Protein AF-A0A8T3M5A4-F1 (afdb_monomer)

Solvent-accessible surface area (backbone atoms only — not comparable to full-atom values): 19310 Å² total; per-residue (Å²): 135,83,80,77,75,75,72,77,78,81,52,61,60,75,52,57,68,68,65,56,70,72,50,69,75,68,41,86,91,54,57,63,66,62,50,28,51,26,41,49,54,36,56,63,27,49,57,34,35,63,54,71,52,61,31,62,42,65,65,52,40,81,36,91,85,73,56,74,36,36,20,54,33,37,55,55,33,50,54,24,50,50,27,45,51,43,45,56,48,47,54,49,19,73,76,69,74,53,65,89,54,51,66,81,38,69,68,51,38,52,64,63,45,50,60,75,64,39,68,67,29,75,77,50,52,61,70,58,41,52,50,49,31,64,60,21,47,62,47,28,52,61,49,56,66,74,50,52,76,70,54,41,58,33,74,79,41,23,64,64,52,41,30,63,53,38,50,48,53,56,64,44,44,73,42,47,44,66,42,35,52,55,48,29,54,40,31,50,75,61,55,68,78,56,97,71,84,70,52,92,41,70,68,48,43,51,51,56,34,52,55,44,50,51,50,46,52,66,32,58,72,67,44,57,74,78,58,33,76,71,49,66,70,47,98,92,30,26,56,40,42,52,44,36,46,50,18,51,39,10,44,49,22,33,52,29,55,54,42,22,75,75,68,77,44,74,64,74,78,59,92,79,36,68,68,58,50,51,53,52,53,39,65,73,50,70,82,56,51,61,70,54,27,50,52,46,24,55,52,18,48,54,48,27,54,57,50,54,73,72,50,52,69,66,49,44,64,32,77,65,38,30,43,43,49,36,53,26,37,43,55,36,50,43,21,51,28,27,68,40,17,39,57,37,58,50,66,81,56,78,86,131

Sequence (352 aa):
MTVSTTASTVDLRRAPLADVRDLDLRAPARDFWLDEAAAWDRLIASWAGLDDAAWHLPGAAPSDAGGPDWSLAEHIGHVADWQELAADYIPVALQTGRWPSDDDYDGGDFDRYNERRRAPWTTMSPAAIVARLTAARPRVLTAARQLSAEAIRGDKVWGWVYFVLHGHYLDHLVVVEPWTETLRARQVDGDPFVADPRAADHAGFRAQDAAIQSQFDALVRTVPPARWTLEELTPGWTLRDHVGHLADWATEGVRAIGIFHATGTWLSDPDEGIDAWNERHVVATRGETPAAALARYDEAHAALLAAVDTLTIEDLRSPEGWSWACDCLHGHVRKHLAMFGRWCAVADWPES

Structure (mmCIF, N/CA/C/O backbone):
data_AF-A0A8T3M5A4-F1
#
_entry.id   AF-A0A8T3M5A4-F1
#
loop_
_atom_site.group_PDB
_atom_site.id
_atom_site.type_symbol
_atom_site.label_atom_id
_atom_site.label_alt_id
_atom_site.label_comp_id
_atom_site.label_asym_id
_atom_site.label_entity_id
_atom_site.label_seq_id
_atom_site.pdbx_PDB_ins_code
_atom_site.Cartn_x
_atom_site.Cartn_y
_atom_site.Cartn_z
_atom_site.occupancy
_atom_site.B_iso_or_equiv
_atom_site.auth_seq_id
_atom_site.auth_comp_id
_atom_site.auth_asym_id
_atom_site.auth_atom_id
_atom_site.pdbx_PDB_model_num
ATOM 1 N N . MET A 1 1 ? -28.837 -30.852 30.474 1.00 42.97 1 MET A N 1
ATOM 2 C CA . MET A 1 1 ? -27.814 -30.774 29.413 1.00 42.97 1 MET A CA 1
ATOM 3 C C . MET A 1 1 ? -27.896 -29.389 28.803 1.00 42.97 1 MET A C 1
ATOM 5 O O . MET A 1 1 ? -28.754 -29.142 27.970 1.00 42.97 1 MET A O 1
ATOM 9 N N . THR A 1 2 ? -27.093 -28.457 29.307 1.00 40.16 2 THR A N 1
ATOM 10 C CA . THR A 1 2 ? -26.911 -27.130 28.716 1.00 40.16 2 THR A CA 1
ATOM 11 C C . THR A 1 2 ? -26.012 -27.301 27.502 1.00 40.16 2 THR A C 1
ATOM 13 O O . THR A 1 2 ? -24.832 -27.616 27.639 1.00 40.16 2 THR A O 1
ATOM 16 N N . VAL A 1 3 ? -26.589 -27.170 26.310 1.00 35.31 3 VAL A N 1
ATOM 17 C CA . VAL A 1 3 ? -25.819 -27.090 25.070 1.00 35.31 3 VAL A CA 1
ATOM 18 C C . VAL A 1 3 ? -25.073 -25.762 25.130 1.00 35.31 3 VAL A C 1
ATOM 20 O O . VAL A 1 3 ? -25.666 -24.703 24.958 1.00 35.31 3 VAL A O 1
ATOM 23 N N . SER A 1 4 ? -23.787 -25.817 25.471 1.00 38.91 4 SER A N 1
ATOM 24 C CA . SER A 1 4 ? -22.874 -24.705 25.250 1.00 38.91 4 SER A CA 1
ATOM 25 C C . SER A 1 4 ? -22.702 -24.606 23.739 1.00 38.91 4 SER A C 1
ATOM 27 O O . SER A 1 4 ? -21.898 -25.315 23.142 1.00 38.91 4 SER A O 1
ATOM 29 N N . THR A 1 5 ? -23.550 -23.805 23.097 1.00 42.59 5 THR A N 1
ATOM 30 C CA . THR A 1 5 ? -23.275 -23.301 21.757 1.00 42.59 5 THR A CA 1
ATOM 31 C C . THR A 1 5 ? -22.020 -22.457 21.883 1.00 42.59 5 THR A C 1
ATOM 33 O O . THR A 1 5 ? -22.075 -21.324 22.359 1.00 42.59 5 THR A O 1
ATOM 36 N N . THR A 1 6 ? -20.880 -23.035 21.517 1.00 48.84 6 THR A N 1
ATOM 37 C CA . THR A 1 6 ? -19.684 -22.285 21.150 1.00 48.84 6 THR A CA 1
ATOM 38 C C . THR A 1 6 ? -20.101 -21.379 20.002 1.00 48.84 6 THR A C 1
ATOM 40 O O . THR A 1 6 ? -20.155 -21.820 18.855 1.00 48.84 6 THR A O 1
ATOM 43 N N . ALA A 1 7 ? -20.522 -20.153 20.321 1.00 56.34 7 ALA A N 1
ATOM 44 C CA . ALA A 1 7 ? -20.723 -19.127 19.316 1.00 56.34 7 ALA A CA 1
ATOM 45 C C . ALA A 1 7 ? -19.403 -19.048 18.553 1.00 56.34 7 ALA A C 1
ATOM 47 O O . ALA A 1 7 ? -18.368 -18.775 19.163 1.00 56.34 7 ALA A O 1
ATOM 48 N N . SER A 1 8 ? -19.423 -19.404 17.269 1.00 60.91 8 SER A N 1
ATOM 49 C CA . SER A 1 8 ? -18.246 -19.295 16.421 1.00 60.91 8 SER A CA 1
ATOM 50 C C . SER A 1 8 ? -17.774 -17.853 16.512 1.00 60.91 8 SER A C 1
ATOM 52 O O . SER A 1 8 ? -18.504 -16.932 16.141 1.00 60.91 8 SER A O 1
ATOM 54 N N . THR A 1 9 ? -16.596 -17.646 17.087 1.00 85.69 9 THR A N 1
ATOM 55 C CA . THR A 1 9 ? -15.981 -16.330 17.178 1.00 85.69 9 THR A CA 1
ATOM 56 C C . THR A 1 9 ? -15.699 -15.861 15.762 1.00 85.69 9 THR A C 1
ATOM 58 O O . THR A 1 9 ? -14.824 -16.402 15.097 1.00 85.69 9 THR A O 1
ATOM 61 N N . VAL A 1 10 ? -16.479 -14.890 15.287 1.00 92.12 10 VAL A N 1
ATOM 62 C CA . VAL A 1 10 ? -16.261 -14.263 13.983 1.00 92.12 10 VAL A CA 1
ATOM 63 C C . VAL A 1 10 ? -14.891 -13.583 14.003 1.00 92.12 10 VAL A C 1
ATOM 65 O O . VAL A 1 10 ? -14.636 -12.733 14.865 1.00 92.12 10 VAL A O 1
ATOM 68 N N . ASP A 1 11 ? -14.013 -13.992 13.085 1.00 94.25 11 ASP A N 1
ATOM 69 C CA . ASP A 1 11 ? -12.705 -13.377 12.859 1.00 94.25 11 ASP A CA 1
ATOM 70 C C . ASP A 1 11 ? -12.872 -12.129 11.988 1.00 94.25 11 ASP A C 1
ATOM 72 O O . ASP A 1 11 ? -13.109 -12.213 10.780 1.00 94.25 11 ASP A O 1
ATOM 76 N N . LEU A 1 12 ? -12.728 -10.958 12.610 1.00 96.06 12 LEU A N 1
ATOM 77 C CA . LEU A 1 12 ? -12.894 -9.651 11.965 1.00 96.06 12 LEU A CA 1
ATOM 78 C C . LEU A 1 12 ? -11.937 -9.441 10.792 1.00 96.06 12 LEU A C 1
ATOM 80 O O . LEU A 1 12 ? -12.263 -8.677 9.883 1.00 96.06 12 LEU A O 1
ATOM 84 N N . ARG A 1 13 ? -10.797 -10.142 10.779 1.00 96.31 13 ARG A N 1
ATOM 85 C CA . ARG A 1 13 ? -9.814 -10.064 9.695 1.00 96.31 13 ARG A CA 1
ATOM 86 C C . ARG A 1 13 ? -10.358 -10.594 8.371 1.00 96.31 13 ARG A C 1
ATOM 88 O O . ARG A 1 13 ? -9.995 -10.087 7.314 1.00 96.31 13 ARG A O 1
ATOM 95 N N . ARG A 1 14 ? -11.208 -11.624 8.427 1.00 95.19 14 ARG A N 1
ATOM 96 C CA . ARG A 1 14 ? -11.565 -12.455 7.264 1.00 95.19 14 ARG A CA 1
ATOM 97 C C . ARG A 1 14 ? -13.056 -12.522 6.975 1.00 95.19 14 ARG A C 1
ATOM 99 O O . ARG A 1 14 ? -13.433 -12.766 5.832 1.00 95.19 14 ARG A O 1
ATOM 106 N N . ALA A 1 15 ? -13.903 -12.326 7.982 1.00 96.12 15 ALA A N 1
ATOM 107 C CA . ALA A 1 15 ? -15.346 -12.396 7.801 1.00 96.12 15 ALA A CA 1
ATOM 108 C C . ALA A 1 15 ? -15.852 -11.313 6.824 1.00 96.12 15 ALA A C 1
ATOM 110 O O . ALA A 1 15 ? -15.259 -10.233 6.744 1.00 96.12 15 ALA A O 1
ATOM 111 N N . PRO A 1 16 ? -16.948 -11.550 6.084 1.00 96.00 16 PRO A N 1
ATOM 112 C CA . PRO A 1 16 ? -17.589 -10.512 5.278 1.00 96.00 16 PRO A CA 1
ATOM 113 C C . PRO A 1 16 ? -17.870 -9.242 6.099 1.00 96.00 16 PRO A C 1
ATOM 115 O O . PRO A 1 16 ? -18.294 -9.336 7.248 1.00 96.00 16 PRO A O 1
ATOM 118 N N . LEU A 1 17 ? -17.665 -8.043 5.528 1.00 94.88 17 LEU A N 1
ATOM 119 C CA . LEU A 1 17 ? -17.903 -6.789 6.270 1.00 94.88 17 LEU A CA 1
ATOM 120 C C . LEU A 1 17 ? -19.349 -6.658 6.758 1.00 94.88 17 LEU A C 1
ATOM 122 O O . LEU A 1 17 ? -19.565 -6.095 7.825 1.00 94.88 17 LEU A O 1
ATOM 126 N N . ALA A 1 18 ? -20.322 -7.179 6.006 1.00 94.25 18 ALA A N 1
ATOM 127 C CA . ALA A 1 18 ? -21.721 -7.193 6.430 1.00 94.25 18 ALA A CA 1
ATOM 128 C C . ALA A 1 18 ? -21.889 -7.960 7.752 1.00 94.25 18 ALA A C 1
ATOM 130 O O . ALA A 1 18 ? -22.388 -7.398 8.722 1.00 94.25 18 ALA A O 1
ATOM 131 N N . ASP A 1 19 ? -21.345 -9.178 7.824 1.00 95.00 19 ASP A N 1
ATOM 132 C CA . ASP A 1 19 ? -21.383 -10.005 9.033 1.00 95.00 19 ASP A CA 1
ATOM 133 C C . ASP A 1 19 ? -20.664 -9.326 10.204 1.00 95.00 19 ASP A C 1
ATOM 135 O O . ASP A 1 19 ? -21.144 -9.374 11.332 1.00 95.00 19 ASP A O 1
ATOM 139 N N . VAL A 1 20 ? -19.523 -8.672 9.945 1.00 95.25 20 VAL A N 1
ATOM 140 C CA . VAL A 1 20 ? -18.769 -7.933 10.970 1.00 95.25 20 VAL A CA 1
ATOM 141 C C . VAL A 1 20 ? -19.567 -6.743 11.510 1.00 95.25 20 VAL A C 1
ATOM 143 O O . VAL A 1 20 ? -19.547 -6.501 12.715 1.00 95.25 20 VAL A O 1
ATOM 146 N N . ARG A 1 21 ? -20.275 -6.005 10.646 1.00 92.44 21 ARG A N 1
ATOM 147 C CA . ARG A 1 21 ? -21.098 -4.848 11.042 1.00 92.44 21 ARG A CA 1
ATOM 148 C C . ARG A 1 21 ? -22.340 -5.243 11.837 1.00 92.44 21 ARG A C 1
ATOM 150 O O . ARG A 1 21 ? -22.810 -4.439 12.636 1.00 92.44 21 ARG A O 1
ATOM 157 N N . ASP A 1 22 ? -22.827 -6.465 11.651 1.00 92.81 22 ASP A N 1
ATOM 158 C CA . ASP A 1 22 ? -23.963 -7.012 12.395 1.00 92.81 22 ASP A CA 1
ATOM 159 C C . ASP A 1 22 ? -23.566 -7.554 13.785 1.00 92.81 22 ASP A C 1
ATOM 161 O O . ASP A 1 22 ? -24.431 -7.946 14.576 1.00 92.81 22 ASP A O 1
ATOM 165 N N . LEU A 1 23 ? -22.269 -7.571 14.123 1.00 93.62 23 LEU A N 1
ATOM 166 C CA . LEU A 1 23 ? -21.798 -8.007 15.436 1.00 93.62 23 LEU A CA 1
ATOM 167 C C . LEU A 1 23 ? -22.106 -6.983 16.529 1.00 93.62 23 LEU A C 1
ATOM 169 O O . LEU A 1 23 ? -21.746 -5.810 16.447 1.00 93.62 23 LEU A O 1
ATOM 173 N N . ASP A 1 24 ? -22.631 -7.476 17.653 1.00 92.69 24 ASP A N 1
ATOM 174 C CA . ASP A 1 24 ? -22.600 -6.726 18.905 1.00 92.69 24 ASP A CA 1
ATOM 175 C C . ASP A 1 24 ? -21.188 -6.773 19.513 1.00 92.69 24 ASP A C 1
ATOM 177 O O . ASP A 1 24 ? -20.850 -7.648 20.315 1.00 92.69 24 ASP A O 1
ATOM 181 N N . LEU A 1 25 ? -20.350 -5.803 19.143 1.00 91.44 25 LEU A N 1
ATOM 182 C CA . LEU A 1 25 ? -18.996 -5.660 19.688 1.00 91.44 25 LEU A CA 1
ATOM 183 C C . LEU A 1 25 ? -18.987 -5.230 21.170 1.00 91.44 25 LEU A C 1
ATOM 185 O O . LEU A 1 25 ? -17.936 -5.280 21.815 1.00 91.44 25 LEU A O 1
ATOM 189 N N . ARG A 1 26 ? -20.142 -4.871 21.757 1.00 91.00 26 ARG A N 1
ATOM 190 C CA . ARG A 1 26 ? -20.274 -4.655 23.209 1.00 91.00 26 ARG A CA 1
ATOM 191 C C . ARG A 1 26 ? -20.485 -5.954 23.974 1.00 91.00 26 ARG A C 1
ATOM 193 O O . ARG A 1 26 ? -20.332 -5.947 25.200 1.00 91.00 26 ARG A O 1
ATOM 200 N N . ALA A 1 27 ? -20.831 -7.050 23.295 1.00 92.31 27 ALA A N 1
ATOM 201 C CA . ALA A 1 27 ? -21.200 -8.296 23.947 1.00 92.31 27 ALA A CA 1
ATOM 202 C C . ALA A 1 27 ? -20.111 -8.740 24.950 1.00 92.31 27 ALA A C 1
ATOM 204 O O . ALA A 1 27 ? -18.927 -8.785 24.604 1.00 92.31 27 ALA A O 1
ATOM 205 N N . PRO A 1 28 ? -20.468 -9.118 26.196 1.00 91.06 28 PRO A N 1
ATOM 206 C CA . PRO A 1 28 ? -19.486 -9.489 27.219 1.00 91.06 28 PRO A CA 1
ATOM 207 C C . PRO A 1 28 ? -18.560 -10.646 26.827 1.00 91.06 28 PRO A C 1
ATOM 209 O O . PRO A 1 28 ? -17.452 -10.739 27.348 1.00 91.06 28 PRO A O 1
ATOM 212 N N . ALA A 1 29 ? -19.021 -11.510 25.919 1.00 92.12 29 ALA A N 1
ATOM 213 C CA . ALA A 1 29 ? -18.275 -12.650 25.399 1.00 92.12 29 ALA A CA 1
ATOM 214 C C . ALA A 1 29 ? -17.200 -12.273 24.360 1.00 92.12 29 ALA A C 1
ATOM 216 O O . ALA A 1 29 ? -16.381 -13.121 24.014 1.00 92.12 29 ALA A O 1
ATOM 217 N N . ARG A 1 30 ? -17.202 -11.035 23.849 1.00 92.69 30 ARG A N 1
ATOM 218 C CA . ARG A 1 30 ? -16.204 -10.533 22.898 1.00 92.69 30 ARG A CA 1
ATOM 219 C C . ARG A 1 30 ? -14.993 -9.967 23.627 1.00 92.69 30 ARG A C 1
ATOM 221 O O . ARG A 1 30 ? -15.129 -9.273 24.642 1.00 92.69 30 ARG A O 1
ATOM 228 N N . ASP A 1 31 ? -13.816 -10.236 23.075 1.00 94.19 31 ASP A N 1
ATOM 229 C CA . ASP A 1 31 ? -12.572 -9.613 23.507 1.00 94.19 31 ASP A CA 1
ATOM 230 C C . ASP A 1 31 ? -12.358 -8.322 22.710 1.00 94.19 31 ASP A C 1
ATOM 232 O O . ASP A 1 31 ? -11.934 -8.339 21.558 1.00 94.19 31 ASP A O 1
ATOM 236 N N . PHE A 1 32 ? -12.651 -7.192 23.354 1.00 93.94 32 PHE A N 1
ATOM 237 C CA . PHE A 1 32 ? -12.536 -5.859 22.763 1.00 93.94 32 PHE A CA 1
ATOM 238 C C . PHE A 1 32 ? -11.147 -5.588 22.162 1.00 93.94 32 PHE A C 1
ATOM 240 O O . PHE A 1 32 ? -11.041 -4.954 21.114 1.00 93.94 32 PHE A O 1
ATOM 247 N N . TRP A 1 33 ? -10.078 -6.068 22.803 1.00 96.31 33 TRP A N 1
ATOM 248 C CA . TRP A 1 33 ? -8.709 -5.788 22.368 1.00 96.31 33 TRP A CA 1
ATOM 249 C C . TRP A 1 33 ? -8.276 -6.696 21.223 1.00 96.31 33 TRP A C 1
ATOM 251 O O . TRP A 1 33 ? -7.571 -6.244 20.323 1.00 96.31 33 TRP A O 1
ATOM 261 N N . LEU A 1 34 ? -8.703 -7.959 21.241 1.00 95.75 34 LEU A N 1
ATOM 262 C CA . LEU A 1 34 ? -8.467 -8.866 20.120 1.00 95.75 34 LEU A CA 1
ATOM 263 C C . LEU A 1 34 ? -9.211 -8.391 18.865 1.00 95.75 34 LEU A C 1
ATOM 265 O O . LEU A 1 34 ? -8.658 -8.438 17.768 1.00 95.75 34 LEU A O 1
ATOM 269 N N . ASP A 1 35 ? -10.430 -7.887 19.047 1.00 96.12 35 ASP A N 1
ATOM 270 C CA . ASP A 1 35 ? -11.257 -7.336 17.977 1.00 96.12 35 ASP A CA 1
ATOM 271 C C . ASP A 1 35 ? -10.663 -6.060 17.384 1.00 96.12 35 ASP A C 1
ATOM 273 O O . ASP A 1 35 ? -10.681 -5.886 16.168 1.00 96.12 35 ASP A O 1
ATOM 277 N N . GLU A 1 36 ? -10.098 -5.193 18.233 1.00 96.81 36 GLU A N 1
ATOM 278 C CA . GLU A 1 36 ? -9.397 -3.977 17.796 1.00 96.81 36 GLU A CA 1
ATOM 279 C C . GLU A 1 36 ? -8.206 -4.355 16.924 1.00 96.81 36 GLU A C 1
ATOM 281 O O . GLU A 1 36 ? -8.059 -3.846 15.815 1.00 96.81 36 GLU A O 1
ATOM 286 N N . ALA A 1 37 ? -7.386 -5.296 17.400 1.00 97.62 37 ALA A N 1
ATOM 287 C CA . ALA A 1 37 ? -6.224 -5.759 16.661 1.00 97.62 37 ALA A CA 1
ATOM 288 C C . ALA A 1 37 ? -6.631 -6.386 15.321 1.00 97.62 37 ALA A C 1
ATOM 290 O O . ALA A 1 37 ? -6.004 -6.110 14.307 1.00 97.62 37 ALA A O 1
ATOM 291 N N . ALA A 1 38 ? -7.708 -7.173 15.293 1.00 97.31 38 ALA A N 1
ATOM 292 C CA . ALA A 1 38 ? -8.223 -7.783 14.072 1.00 97.31 38 ALA A CA 1
ATOM 293 C C . ALA A 1 38 ? -8.751 -6.753 13.056 1.00 97.31 38 ALA A C 1
ATOM 295 O O . ALA A 1 38 ? -8.454 -6.860 11.866 1.00 97.31 38 ALA A O 1
ATOM 296 N N . ALA A 1 39 ? -9.507 -5.748 13.509 1.00 97.19 39 ALA A N 1
ATOM 297 C CA . ALA A 1 39 ? -9.994 -4.670 12.648 1.00 97.19 39 ALA A CA 1
ATOM 298 C C . ALA A 1 39 ? -8.843 -3.796 12.124 1.00 97.19 39 ALA A C 1
ATOM 300 O O . ALA A 1 39 ? -8.829 -3.434 10.948 1.00 97.19 39 ALA A O 1
ATOM 301 N N . TRP A 1 40 ? -7.851 -3.511 12.973 1.00 97.69 40 TRP A N 1
ATOM 302 C CA . TRP A 1 40 ? -6.630 -2.813 12.585 1.00 97.69 40 TRP A CA 1
ATOM 303 C C . TRP A 1 40 ? -5.835 -3.584 11.526 1.00 97.69 40 TRP A C 1
ATOM 305 O O . TRP A 1 40 ? -5.488 -3.012 10.495 1.00 97.69 40 TRP A O 1
ATOM 315 N N . ASP A 1 41 ? -5.580 -4.877 11.747 1.00 97.69 41 ASP A N 1
ATOM 316 C CA . ASP A 1 41 ? -4.838 -5.725 10.806 1.00 97.69 41 ASP A CA 1
ATOM 317 C C . ASP A 1 41 ? -5.499 -5.707 9.419 1.00 97.69 41 ASP A C 1
ATOM 319 O O . ASP A 1 41 ? -4.829 -5.547 8.396 1.00 97.69 41 ASP A O 1
ATOM 323 N N . ARG A 1 42 ? -6.834 -5.804 9.388 1.00 97.81 42 ARG A N 1
ATOM 324 C CA . ARG A 1 42 ? -7.633 -5.724 8.163 1.00 97.81 42 ARG A CA 1
ATOM 325 C C . ARG A 1 42 ? -7.538 -4.366 7.477 1.00 97.81 42 ARG A C 1
ATOM 327 O O . ARG A 1 42 ? -7.359 -4.321 6.260 1.00 97.81 42 ARG A O 1
ATOM 334 N N . LEU A 1 43 ? -7.635 -3.280 8.247 1.00 97.69 43 LEU A N 1
ATOM 335 C CA . LEU A 1 43 ? -7.474 -1.921 7.740 1.00 97.69 43 LEU A CA 1
ATOM 336 C C . LEU A 1 43 ? -6.119 -1.776 7.042 1.00 97.69 43 LEU A C 1
ATOM 338 O O . LEU A 1 43 ? -6.099 -1.449 5.860 1.00 97.69 43 LEU A O 1
ATOM 342 N N . ILE A 1 44 ? -5.016 -2.129 7.710 1.00 96.81 44 ILE A N 1
ATOM 343 C CA . ILE A 1 44 ? -3.663 -2.051 7.133 1.00 96.81 44 ILE A CA 1
ATOM 344 C C . ILE A 1 44 ? -3.530 -2.880 5.847 1.00 96.81 44 ILE A C 1
ATOM 346 O O . ILE A 1 44 ? -2.937 -2.423 4.869 1.00 96.81 44 ILE A O 1
ATOM 350 N N . ALA A 1 45 ? -4.098 -4.088 5.816 1.00 97.69 45 ALA A N 1
ATOM 351 C CA . ALA A 1 45 ? -4.013 -4.958 4.645 1.00 97.69 45 ALA A CA 1
ATOM 352 C C . ALA A 1 45 ? -4.750 -4.402 3.409 1.00 97.69 45 ALA A C 1
ATOM 354 O O . ALA A 1 45 ? -4.413 -4.772 2.282 1.00 97.69 45 ALA A O 1
ATOM 355 N N . SER A 1 46 ? -5.735 -3.513 3.586 1.00 97.44 46 SER A N 1
ATOM 356 C CA . SER A 1 46 ? -6.598 -3.043 2.491 1.00 97.44 46 SER A CA 1
ATOM 357 C C . SER A 1 46 ? -5.841 -2.289 1.385 1.00 97.44 46 SER A C 1
ATOM 359 O O . SER A 1 46 ? -6.178 -2.431 0.205 1.00 97.44 46 SER A O 1
ATOM 361 N N . TRP A 1 47 ? -4.767 -1.569 1.718 1.00 97.00 47 TRP A N 1
ATOM 362 C CA . TRP A 1 47 ? -3.965 -0.784 0.765 1.00 97.00 47 TRP A CA 1
ATOM 363 C C . TRP A 1 47 ? -2.605 -1.402 0.418 1.00 97.00 47 TRP A C 1
ATOM 365 O O . TRP A 1 47 ? -1.823 -0.800 -0.317 1.00 97.00 47 TRP A O 1
ATOM 375 N N . ALA A 1 48 ? -2.290 -2.589 0.937 1.00 97.44 48 ALA A N 1
ATOM 376 C CA . ALA A 1 48 ? -0.980 -3.203 0.753 1.00 97.44 48 ALA A CA 1
ATOM 377 C C . ALA A 1 48 ? -0.650 -3.452 -0.732 1.00 97.44 48 ALA A C 1
ATOM 379 O O . ALA A 1 48 ? -1.359 -4.183 -1.424 1.00 97.44 48 ALA A O 1
ATOM 380 N N . GLY A 1 49 ? 0.441 -2.858 -1.218 1.00 96.69 49 GLY A N 1
ATOM 381 C CA . GLY A 1 49 ? 0.921 -3.008 -2.595 1.00 96.69 49 GLY A CA 1
ATOM 382 C C . GLY A 1 49 ? 0.386 -1.981 -3.597 1.00 96.69 49 GLY A C 1
ATOM 383 O O . GLY A 1 49 ? 0.727 -2.064 -4.774 1.00 96.69 49 GLY A O 1
ATOM 384 N N . LEU A 1 50 ? -0.426 -1.014 -3.156 1.00 97.81 50 LEU A N 1
ATOM 385 C CA . LEU A 1 50 ? -0.768 0.160 -3.962 1.00 97.81 50 LEU A CA 1
ATOM 386 C C . LEU A 1 50 ? 0.345 1.211 -3.886 1.00 97.81 50 LEU A C 1
ATOM 388 O O . LEU A 1 50 ? 0.851 1.503 -2.799 1.00 97.81 50 LEU A O 1
ATOM 392 N N . ASP A 1 51 ? 0.693 1.798 -5.030 1.00 95.25 51 ASP A N 1
ATOM 393 C CA . ASP A 1 51 ? 1.700 2.857 -5.095 1.00 95.25 51 ASP A CA 1
ATOM 394 C C . ASP A 1 51 ? 1.169 4.234 -4.669 1.00 95.25 51 ASP A C 1
ATOM 396 O O . ASP A 1 51 ? -0.030 4.442 -4.485 1.00 95.25 51 ASP A O 1
ATOM 400 N N . ASP A 1 52 ? 2.075 5.201 -4.531 1.00 94.50 52 ASP A N 1
ATOM 401 C CA . ASP A 1 52 ? 1.725 6.535 -4.047 1.00 94.50 52 ASP A CA 1
ATOM 402 C C . ASP A 1 52 ? 0.735 7.281 -4.950 1.00 94.50 52 ASP A C 1
ATOM 404 O O . ASP A 1 52 ? -0.090 8.051 -4.456 1.00 94.50 52 ASP A O 1
ATOM 408 N N . ALA A 1 53 ? 0.763 7.045 -6.262 1.00 94.56 53 ALA A N 1
ATOM 409 C CA . ALA A 1 53 ? -0.159 7.703 -7.179 1.00 94.56 53 ALA A CA 1
ATOM 410 C C . ALA A 1 53 ? -1.596 7.191 -6.985 1.00 94.56 53 ALA A C 1
ATOM 412 O O . ALA A 1 53 ? -2.537 7.988 -6.973 1.00 94.56 53 ALA A O 1
ATOM 413 N N . ALA A 1 54 ? -1.765 5.886 -6.745 1.00 96.56 54 ALA A N 1
ATOM 414 C CA . ALA A 1 54 ? -3.060 5.279 -6.450 1.00 96.56 54 ALA A CA 1
ATOM 415 C C . ALA A 1 54 ? -3.716 5.883 -5.195 1.00 96.56 54 ALA A C 1
ATOM 417 O O . ALA A 1 54 ? -4.933 6.072 -5.155 1.00 96.56 54 ALA A O 1
ATOM 418 N N . TRP A 1 55 ? -2.915 6.232 -4.182 1.00 97.50 55 TRP A N 1
ATOM 419 C CA . TRP A 1 55 ? -3.414 6.791 -2.922 1.00 97.50 55 TRP A CA 1
ATOM 420 C C . TRP A 1 55 ? -4.116 8.139 -3.081 1.00 97.50 55 TRP A C 1
ATOM 422 O O . TRP A 1 55 ? -5.053 8.428 -2.336 1.00 97.50 55 TRP A O 1
ATOM 432 N N . HIS A 1 56 ? -3.677 8.948 -4.042 1.00 96.38 56 HIS A N 1
ATOM 433 C CA . HIS A 1 56 ? -4.164 10.312 -4.242 1.00 96.38 56 HIS A CA 1
ATOM 434 C C . HIS A 1 56 ? -5.250 10.428 -5.312 1.00 96.38 56 HIS A C 1
ATOM 436 O O . HIS A 1 56 ? -5.730 11.532 -5.579 1.00 96.38 56 HIS A O 1
ATOM 442 N N . LEU A 1 57 ? -5.671 9.316 -5.920 1.00 95.31 57 LEU A N 1
ATOM 443 C CA . LEU A 1 57 ? -6.771 9.350 -6.870 1.00 95.31 57 LEU A CA 1
ATOM 444 C C . LEU A 1 57 ? -8.101 9.667 -6.168 1.00 95.31 57 LEU A C 1
ATOM 446 O O . LEU A 1 57 ? -8.476 8.949 -5.235 1.00 95.31 57 LEU A O 1
ATOM 450 N N . PRO A 1 58 ? -8.840 10.695 -6.626 1.00 94.12 58 PRO A N 1
ATOM 451 C CA . PRO A 1 58 ? -10.183 10.959 -6.128 1.00 94.12 58 PRO A CA 1
ATOM 452 C C . PRO A 1 58 ? -11.153 9.872 -6.612 1.00 94.12 58 PRO A C 1
ATOM 454 O O . PRO A 1 58 ? -10.969 9.305 -7.694 1.00 94.12 58 PRO A O 1
ATOM 457 N N . GLY A 1 59 ? -12.203 9.619 -5.830 1.00 93.25 59 GLY A N 1
ATOM 458 C CA . GLY A 1 59 ? -13.312 8.737 -6.223 1.00 93.25 59 GLY A CA 1
ATOM 459 C C . GLY A 1 59 ? -13.642 7.617 -5.238 1.00 93.25 59 GLY A C 1
ATOM 460 O O . GLY A 1 59 ? -14.512 6.805 -5.539 1.00 93.25 59 GLY A O 1
ATOM 461 N N . ALA A 1 60 ? -12.985 7.559 -4.074 1.00 93.19 60 ALA A N 1
ATOM 462 C CA . ALA A 1 60 ? -13.304 6.576 -3.041 1.00 93.19 60 ALA A CA 1
ATOM 463 C C . ALA A 1 60 ? -14.707 6.818 -2.460 1.00 93.19 60 ALA A C 1
ATOM 465 O O . ALA A 1 60 ? -15.504 5.888 -2.364 1.00 93.19 60 ALA A O 1
ATOM 466 N N . ALA A 1 61 ? -15.029 8.072 -2.127 1.00 92.69 61 ALA A N 1
ATOM 467 C CA . ALA A 1 61 ? -16.356 8.486 -1.678 1.00 92.69 61 ALA A CA 1
ATOM 468 C C . ALA A 1 61 ? -16.657 9.944 -2.064 1.00 92.69 61 ALA A C 1
ATOM 470 O O . ALA A 1 61 ? -15.728 10.751 -2.135 1.00 92.69 61 ALA A O 1
ATOM 471 N N . PRO A 1 62 ? -17.931 10.319 -2.270 1.00 88.88 62 PRO A N 1
ATOM 472 C CA . PRO A 1 62 ? -18.318 11.715 -2.452 1.00 88.88 62 PRO A CA 1
ATOM 473 C C . PRO A 1 62 ? -17.910 12.594 -1.264 1.00 88.88 62 PRO A C 1
ATOM 475 O O . PRO A 1 62 ? -17.895 12.138 -0.125 1.00 88.88 62 PRO A O 1
ATOM 478 N N . SER A 1 63 ? -17.604 13.867 -1.522 1.00 85.56 63 SER A N 1
ATOM 479 C CA . SER A 1 63 ? -17.440 14.864 -0.457 1.00 85.56 63 SER A CA 1
ATOM 480 C C . SER A 1 63 ? -18.793 15.411 -0.013 1.00 85.56 63 SER A C 1
ATOM 482 O O . SER A 1 63 ? -19.536 15.976 -0.822 1.00 85.56 63 SER A O 1
ATOM 484 N N . ASP A 1 64 ? -19.068 15.344 1.287 1.00 78.69 64 ASP A N 1
ATOM 485 C CA . ASP A 1 64 ? -20.292 15.897 1.881 1.00 78.69 64 ASP A CA 1
ATOM 486 C C . ASP A 1 64 ? -20.310 17.439 1.873 1.00 78.69 64 ASP A C 1
ATOM 488 O O . ASP A 1 64 ? -21.370 18.064 1.917 1.00 78.69 64 ASP A O 1
ATOM 492 N N . ALA A 1 65 ? -19.146 18.079 1.706 1.00 76.06 65 ALA A N 1
ATOM 493 C CA . ALA A 1 65 ? -19.023 19.526 1.504 1.00 76.06 65 ALA A CA 1
ATOM 494 C C . ALA A 1 65 ? -19.129 19.968 0.028 1.00 76.06 65 ALA A C 1
ATOM 496 O O . ALA A 1 65 ? -18.921 21.147 -0.276 1.00 76.06 65 ALA A O 1
ATOM 497 N N . GLY A 1 66 ? -19.433 19.054 -0.903 1.00 76.94 66 GLY A N 1
ATOM 498 C CA . GLY A 1 66 ? -19.532 19.355 -2.337 1.00 76.94 66 GLY A CA 1
ATOM 499 C C . GLY A 1 66 ? -18.187 19.649 -3.014 1.00 76.94 66 GLY A C 1
ATOM 500 O O . GLY A 1 66 ? -18.158 20.272 -4.078 1.00 76.94 66 GLY A O 1
ATOM 501 N N . GLY A 1 67 ? -17.076 19.245 -2.386 1.00 80.00 67 GLY A N 1
ATOM 502 C CA . GLY A 1 67 ? -15.736 19.277 -2.969 1.00 80.00 67 GLY A CA 1
ATOM 503 C C . GLY A 1 67 ? -15.451 18.062 -3.864 1.00 80.00 67 GLY A C 1
ATOM 504 O O . GLY A 1 67 ? -16.353 17.275 -4.147 1.00 80.00 67 GLY A O 1
ATOM 505 N N . PRO A 1 68 ? -14.197 17.884 -4.320 1.00 87.38 68 PRO A N 1
ATOM 506 C CA . PRO A 1 68 ? -13.782 16.653 -4.985 1.00 87.38 68 PRO A CA 1
ATOM 507 C C . PRO A 1 68 ? -14.018 15.436 -4.090 1.00 87.38 68 PRO A C 1
ATOM 509 O O . PRO A 1 68 ? -13.856 15.527 -2.869 1.00 87.38 68 PRO A O 1
ATOM 512 N N . ASP A 1 69 ? -14.322 14.297 -4.703 1.00 94.19 69 ASP A N 1
ATOM 513 C CA . ASP A 1 69 ? -14.412 13.014 -4.010 1.00 94.19 69 ASP A CA 1
ATOM 514 C C . ASP A 1 69 ? -13.149 12.744 -3.183 1.00 94.19 69 ASP A C 1
ATOM 516 O O . ASP A 1 69 ? -12.039 13.147 -3.545 1.00 94.19 69 ASP A O 1
ATOM 520 N N . TRP A 1 70 ? -13.329 12.079 -2.049 1.00 96.31 70 TRP A N 1
ATOM 521 C CA . TRP A 1 70 ? -12.255 11.640 -1.176 1.00 96.31 70 TRP A CA 1
ATOM 522 C C . TRP A 1 70 ? -11.402 10.580 -1.877 1.00 96.31 70 TRP A C 1
ATOM 524 O O . TRP A 1 70 ? -11.892 9.741 -2.635 1.00 96.31 70 TRP A O 1
ATOM 534 N N . SER A 1 71 ? -10.104 10.644 -1.625 1.00 97.19 71 SER A N 1
ATOM 535 C CA . SER A 1 71 ? -9.091 9.675 -2.029 1.00 97.19 71 SER A CA 1
ATOM 536 C C . SER A 1 71 ? -8.779 8.705 -0.888 1.00 97.19 71 SER A C 1
ATOM 538 O O . SER A 1 71 ? -9.198 8.892 0.259 1.00 97.19 71 SER A O 1
ATOM 540 N N . LEU A 1 72 ? -7.994 7.668 -1.183 1.00 97.69 72 LEU A N 1
ATOM 541 C CA . LEU A 1 72 ? -7.512 6.740 -0.160 1.00 97.69 72 LEU A CA 1
ATOM 542 C C . LEU A 1 72 ? -6.661 7.465 0.896 1.00 97.69 72 LEU A C 1
ATOM 544 O O . LEU A 1 72 ? -6.868 7.258 2.092 1.00 97.69 72 LEU A O 1
ATOM 548 N N . ALA A 1 73 ? -5.755 8.350 0.468 1.00 98.12 73 ALA A N 1
ATOM 549 C CA . ALA A 1 73 ? -4.924 9.160 1.358 1.00 98.12 73 ALA A CA 1
ATOM 550 C C . ALA A 1 73 ? -5.760 9.954 2.367 1.00 98.12 73 ALA A C 1
ATOM 552 O O . ALA A 1 73 ? -5.427 10.011 3.550 1.00 98.12 73 ALA A O 1
ATOM 553 N N . GLU A 1 74 ? -6.877 10.517 1.921 1.00 97.69 74 GLU A N 1
ATOM 554 C CA . GLU A 1 74 ? -7.758 11.315 2.769 1.00 97.69 74 GLU A CA 1
ATOM 555 C C . GLU A 1 74 ? -8.536 10.452 3.760 1.00 97.69 74 GLU A C 1
ATOM 557 O O . GLU A 1 74 ? -8.615 10.823 4.927 1.00 97.69 74 GLU A O 1
ATOM 562 N N . HIS A 1 75 ? -9.023 9.273 3.357 1.00 97.75 75 HIS A N 1
ATOM 563 C CA . HIS A 1 75 ? -9.656 8.335 4.289 1.00 97.75 75 HIS A CA 1
ATOM 564 C C . HIS A 1 75 ? -8.686 7.847 5.372 1.00 97.75 75 HIS A C 1
ATOM 566 O O . HIS A 1 75 ? -9.011 7.903 6.557 1.00 97.75 75 HIS A O 1
ATOM 572 N N . ILE A 1 76 ? -7.483 7.404 4.997 1.00 98.12 76 ILE A N 1
ATOM 573 C CA . ILE A 1 76 ? -6.512 6.883 5.974 1.00 98.12 76 ILE A CA 1
ATOM 574 C C . ILE A 1 76 ? -5.948 8.010 6.846 1.00 98.12 76 ILE A C 1
ATOM 576 O O . ILE A 1 76 ? -5.801 7.843 8.059 1.00 98.12 76 ILE A O 1
ATOM 580 N N . GLY A 1 77 ? -5.693 9.181 6.257 1.00 98.06 77 GLY A N 1
ATOM 581 C CA . GLY A 1 77 ? -5.308 10.385 6.989 1.00 98.06 77 GLY A CA 1
ATOM 582 C C . GLY A 1 77 ? -6.367 10.805 8.003 1.00 98.06 77 GLY A C 1
ATOM 583 O O . GLY A 1 77 ? -6.044 11.106 9.147 1.00 98.06 77 GLY A O 1
ATOM 584 N N . HIS A 1 78 ? -7.639 10.731 7.630 1.00 97.44 78 HIS A N 1
ATOM 585 C CA . HIS A 1 78 ? -8.752 11.016 8.523 1.00 97.44 78 HIS A CA 1
ATOM 586 C C . HIS A 1 78 ? -8.886 10.005 9.679 1.00 97.44 78 HIS A C 1
ATOM 588 O O . HIS A 1 78 ? -9.152 10.411 10.810 1.00 97.44 78 HIS A O 1
ATOM 594 N N . VAL A 1 79 ? -8.629 8.711 9.453 1.00 97.88 79 VAL A N 1
ATOM 595 C CA . VAL A 1 79 ? -8.525 7.732 10.556 1.00 97.88 79 VAL A CA 1
ATOM 596 C C . VAL A 1 79 ? -7.373 8.091 11.500 1.00 97.88 79 VAL A C 1
ATOM 598 O O . VAL A 1 79 ? -7.543 8.073 12.721 1.00 97.88 79 VAL A O 1
ATOM 601 N N . ALA A 1 80 ? -6.212 8.472 10.957 1.00 98.06 80 ALA A N 1
ATOM 602 C CA . ALA A 1 80 ? -5.068 8.899 11.764 1.00 98.06 80 ALA A CA 1
ATOM 603 C C . ALA A 1 80 ? -5.404 10.133 12.613 1.00 98.06 80 ALA A C 1
ATOM 605 O O . ALA A 1 80 ? -5.078 10.187 13.796 1.00 98.06 80 ALA A O 1
ATOM 606 N N . ASP A 1 81 ? -6.103 11.093 12.017 1.00 98.00 81 ASP A N 1
ATOM 607 C CA . ASP A 1 81 ? -6.534 12.329 12.655 1.00 98.00 81 ASP A CA 1
ATOM 608 C C . ASP A 1 81 ? -7.430 12.082 13.878 1.00 98.00 81 ASP A C 1
ATOM 610 O O . ASP A 1 81 ? -7.189 12.626 14.958 1.00 98.00 81 ASP A O 1
ATOM 614 N N . TRP A 1 82 ? -8.422 11.198 13.747 1.00 97.88 82 TRP A N 1
ATOM 615 C CA . TRP A 1 82 ? -9.295 10.821 14.860 1.00 97.88 82 TRP A CA 1
ATOM 616 C C . TRP A 1 82 ? -8.567 10.041 15.954 1.00 97.88 82 TRP A C 1
ATOM 618 O O . TRP A 1 82 ? -8.840 10.254 17.139 1.00 97.88 82 TRP A O 1
ATOM 628 N N . GLN A 1 83 ? -7.597 9.196 15.599 1.00 98.12 83 GLN A N 1
ATOM 629 C CA . GLN A 1 83 ? -6.735 8.564 16.598 1.00 98.12 83 GLN A CA 1
ATOM 630 C C . GLN A 1 83 ? -5.872 9.582 17.348 1.00 98.12 83 GLN A C 1
ATOM 632 O O . GLN A 1 83 ? -5.729 9.489 18.566 1.00 98.12 83 GLN A O 1
ATOM 637 N N . GLU A 1 84 ? -5.305 10.569 16.660 1.00 98.12 84 GLU A N 1
ATOM 638 C CA . GLU A 1 84 ? -4.540 11.634 17.310 1.00 98.12 84 GLU A CA 1
ATOM 639 C C . GLU A 1 84 ? -5.420 12.441 18.274 1.00 98.12 84 GLU A C 1
ATOM 641 O O . GLU A 1 84 ? -5.026 12.649 19.423 1.00 98.12 84 GLU A O 1
ATOM 646 N N . LEU A 1 85 ? -6.643 12.796 17.864 1.00 97.56 85 LEU A N 1
ATOM 647 C CA . LEU A 1 85 ? -7.621 13.453 18.737 1.00 97.56 85 LEU A CA 1
ATOM 648 C C . LEU A 1 85 ? -7.967 12.591 19.960 1.00 97.56 85 LEU A C 1
ATOM 650 O O . LEU A 1 85 ? -7.998 13.101 21.081 1.00 97.56 85 LEU A O 1
ATOM 654 N N . ALA A 1 86 ? -8.179 11.285 19.781 1.00 97.75 86 ALA A N 1
ATOM 655 C CA . ALA A 1 86 ? -8.479 10.366 20.880 1.00 97.75 86 ALA A CA 1
ATOM 656 C C . ALA A 1 86 ? -7.329 10.188 21.860 1.00 97.75 86 ALA A C 1
ATOM 658 O O . ALA A 1 86 ? -7.556 10.097 23.071 1.00 97.75 86 ALA A O 1
ATOM 659 N N . ALA A 1 87 ? -6.094 10.183 21.361 1.00 97.94 87 ALA A N 1
ATOM 660 C CA . ALA A 1 87 ? -4.910 10.146 22.206 1.00 97.94 87 ALA A CA 1
ATOM 661 C C . ALA A 1 87 ? -4.843 11.361 23.146 1.00 97.94 87 ALA A C 1
ATOM 663 O O . ALA A 1 87 ? -4.254 11.253 24.223 1.00 97.94 87 ALA A O 1
ATOM 664 N N . ASP A 1 88 ? -5.474 12.475 22.768 1.00 97.38 88 ASP A N 1
ATOM 665 C CA . ASP A 1 88 ? -5.516 13.700 23.556 1.00 97.38 88 ASP A CA 1
ATOM 666 C C . ASP A 1 88 ? -6.774 13.782 24.444 1.00 97.38 88 ASP A C 1
ATOM 668 O O . ASP A 1 88 ? -6.663 14.114 25.629 1.00 97.38 88 ASP A O 1
ATOM 672 N N . TYR A 1 89 ? -7.968 13.435 23.939 1.00 97.12 89 TYR A N 1
ATOM 673 C CA . TYR A 1 89 ? -9.201 13.573 24.728 1.00 97.12 89 TYR A CA 1
ATOM 674 C C . TYR A 1 89 ? -9.419 12.455 25.755 1.00 97.12 89 TYR A C 1
ATOM 676 O O . TYR A 1 89 ? -10.009 12.726 26.803 1.00 97.12 89 TYR A O 1
ATOM 684 N N . ILE A 1 90 ? -8.955 11.216 25.521 1.00 97.75 90 ILE A N 1
ATOM 685 C CA . ILE A 1 90 ? -9.170 10.111 26.478 1.00 97.75 90 ILE A CA 1
ATOM 686 C C . ILE A 1 90 ? -8.493 10.416 27.827 1.00 97.75 90 ILE A C 1
ATOM 688 O O . ILE A 1 90 ? -9.169 10.319 28.856 1.00 97.75 90 ILE A O 1
ATOM 692 N N . PRO A 1 91 ? -7.212 10.843 27.884 1.00 97.81 91 PRO A N 1
ATOM 693 C CA . PRO A 1 91 ? -6.584 11.237 29.146 1.00 97.81 91 PRO A CA 1
ATOM 694 C C . PRO A 1 91 ? -7.321 12.372 29.868 1.00 97.81 91 PRO A C 1
ATOM 696 O O . PRO A 1 91 ? -7.471 12.328 31.089 1.00 97.81 91 PRO A O 1
ATOM 699 N N . VAL A 1 92 ? -7.819 13.371 29.132 1.00 97.50 92 VAL A N 1
ATOM 700 C CA . VAL A 1 92 ? -8.589 14.483 29.712 1.00 97.50 92 VAL A CA 1
ATOM 701 C C . VAL A 1 92 ? -9.913 13.983 30.293 1.00 97.50 92 VAL A C 1
ATOM 703 O O . VAL A 1 92 ? -10.279 14.362 31.409 1.00 97.50 92 VAL A O 1
ATOM 706 N N . ALA A 1 93 ? -10.614 13.096 29.586 1.00 97.00 93 ALA A N 1
ATOM 707 C CA . ALA A 1 93 ? -11.856 12.498 30.063 1.00 97.00 93 ALA A CA 1
ATOM 708 C C . ALA A 1 93 ? -11.635 11.645 31.320 1.00 97.00 93 ALA A C 1
ATOM 710 O O . ALA A 1 93 ? -12.419 11.733 32.263 1.00 97.00 93 ALA A O 1
ATOM 711 N N . LEU A 1 94 ? -10.535 10.889 31.385 1.00 95.81 94 LEU A N 1
ATOM 712 C CA . LEU A 1 94 ? -10.144 10.121 32.573 1.00 95.81 94 LEU A CA 1
ATOM 713 C C . LEU A 1 94 ? -9.877 11.016 33.790 1.00 95.81 94 LEU A C 1
ATOM 715 O O . LEU A 1 94 ? -10.256 10.668 34.906 1.00 95.81 94 LEU A O 1
ATOM 719 N N . GLN A 1 95 ? -9.245 12.173 33.584 1.00 97.25 95 GLN A N 1
ATOM 720 C CA . GLN A 1 95 ? -8.925 13.113 34.662 1.00 97.25 95 GLN A CA 1
ATOM 721 C C . GLN A 1 95 ? -10.145 13.904 35.146 1.00 97.25 95 GLN A C 1
ATOM 723 O O . GLN A 1 95 ? -10.261 14.198 36.334 1.00 97.25 95 GLN A O 1
ATOM 728 N N . THR A 1 96 ? -11.037 14.281 34.231 1.00 96.62 96 THR A N 1
ATOM 729 C CA . THR A 1 96 ? -12.135 15.223 34.512 1.00 96.62 96 THR A CA 1
ATOM 730 C C . THR A 1 96 ? -13.498 14.553 34.669 1.00 96.62 96 THR A C 1
ATOM 732 O O . THR A 1 96 ? -14.435 15.178 35.162 1.00 96.62 96 THR A O 1
ATOM 735 N N . GLY A 1 97 ? -13.644 13.305 34.219 1.00 94.75 97 GLY A N 1
ATOM 736 C CA . GLY A 1 97 ? -14.930 12.619 34.088 1.00 94.75 97 GLY A CA 1
ATOM 737 C C . GLY A 1 97 ? -15.812 13.143 32.944 1.00 94.75 97 GLY A C 1
ATOM 738 O O . GLY A 1 97 ? -16.934 12.657 32.781 1.00 94.75 97 GLY A O 1
ATOM 739 N N . ARG A 1 98 ? -15.340 14.121 32.154 1.00 94.81 98 ARG A N 1
ATOM 740 C CA . ARG A 1 98 ? -16.072 14.706 31.023 1.00 94.81 98 ARG A CA 1
ATOM 741 C C . ARG A 1 98 ? -15.557 14.130 29.706 1.00 94.81 98 ARG A C 1
ATOM 743 O O . ARG A 1 98 ? -14.448 14.439 29.284 1.00 94.81 98 ARG A O 1
ATOM 750 N N . TRP A 1 99 ? -16.394 13.338 29.047 1.00 95.31 99 TRP A N 1
ATOM 751 C CA . TRP A 1 99 ? -16.181 12.938 27.656 1.00 95.31 99 TRP A CA 1
ATOM 752 C C . TRP A 1 99 ? -16.510 14.091 26.705 1.00 95.31 99 TRP A C 1
ATOM 754 O O . TRP A 1 99 ? -17.311 14.954 27.087 1.00 95.31 99 TRP A O 1
ATOM 764 N N . PRO A 1 100 ? -15.923 14.119 25.496 1.00 94.75 100 PRO A N 1
ATOM 765 C CA . PRO A 1 100 ? -16.345 15.072 24.484 1.00 94.75 100 PRO A CA 1
ATOM 766 C C . PRO A 1 100 ? -17.848 14.947 24.187 1.00 94.75 100 PRO A C 1
ATOM 768 O O . PRO A 1 100 ? -18.483 13.921 24.460 1.00 94.75 100 PRO A O 1
ATOM 771 N N . SER A 1 101 ? -18.424 16.011 23.653 1.00 92.50 101 SER A N 1
ATOM 772 C CA . SER A 1 101 ? -19.789 16.036 23.121 1.00 92.50 101 SER A CA 1
ATOM 773 C C . SER A 1 101 ? -19.781 16.515 21.679 1.00 92.50 101 SER A C 1
ATOM 775 O O . SER A 1 101 ? -18.831 17.170 21.267 1.00 92.50 101 SER A O 1
ATOM 777 N N . ASP A 1 102 ? -20.859 16.265 20.947 1.00 90.19 102 ASP A N 1
ATOM 778 C CA . ASP A 1 102 ? -21.049 16.742 19.572 1.00 90.19 102 ASP A CA 1
ATOM 779 C C . ASP A 1 102 ? -20.792 18.259 19.444 1.00 90.19 102 ASP A C 1
ATOM 781 O O . ASP A 1 102 ? -20.145 18.709 18.501 1.00 90.19 102 ASP A O 1
ATOM 785 N N . ASP A 1 103 ? -21.172 19.049 20.457 1.00 93.62 103 ASP A N 1
ATOM 786 C CA . ASP A 1 103 ? -20.914 20.495 20.514 1.00 93.62 103 ASP A CA 1
ATOM 787 C C . ASP A 1 103 ? -19.419 20.874 20.475 1.00 93.62 103 ASP A C 1
ATOM 789 O O . ASP A 1 103 ? -19.075 21.971 20.030 1.00 93.62 103 ASP A O 1
ATOM 793 N N . ASP A 1 104 ? -18.520 19.976 20.898 1.00 93.44 104 ASP A N 1
ATOM 794 C CA . ASP A 1 104 ? -17.067 20.183 20.834 1.00 93.44 104 ASP A CA 1
ATOM 795 C C . ASP A 1 104 ? -16.534 20.087 19.379 1.00 93.44 104 ASP A C 1
ATOM 797 O O . ASP A 1 104 ? -15.402 20.499 19.107 1.00 93.44 104 ASP A O 1
ATOM 801 N N . TYR A 1 105 ? -17.349 19.596 18.433 1.00 93.62 105 TYR A N 1
ATOM 802 C CA . TYR A 1 105 ? -16.998 19.334 17.033 1.00 93.62 105 TYR A CA 1
ATOM 803 C C . TYR A 1 105 ? -17.996 20.009 16.082 1.00 93.62 105 TYR A C 1
ATOM 805 O O . TYR A 1 105 ? -18.877 19.377 15.513 1.00 93.62 105 TYR A O 1
ATOM 813 N N . ASP A 1 106 ? -17.859 21.328 15.917 1.00 91.25 106 ASP A N 1
ATOM 814 C CA . ASP A 1 106 ? -18.718 22.146 15.040 1.00 91.25 106 ASP A CA 1
ATOM 815 C C . ASP A 1 106 ? -20.217 22.132 15.373 1.00 91.25 106 ASP A C 1
ATOM 817 O O . ASP A 1 106 ? -21.057 22.306 14.491 1.00 91.25 106 ASP A O 1
ATOM 821 N N . GLY A 1 107 ? -20.580 21.993 16.651 1.00 92.12 107 GLY A N 1
ATOM 822 C CA . GLY A 1 107 ? -21.998 21.945 17.023 1.00 92.12 107 GLY A CA 1
ATOM 823 C C . GLY A 1 107 ? -22.685 20.663 16.542 1.00 92.12 107 GLY A C 1
ATOM 824 O O . GLY A 1 107 ? -23.875 20.694 16.236 1.00 92.12 107 GLY A O 1
ATOM 825 N N . GLY A 1 108 ? -21.925 19.573 16.409 1.00 90.81 108 GLY A N 1
ATOM 826 C CA . GLY A 1 108 ? -22.383 18.273 15.923 1.00 90.81 108 GLY A CA 1
ATOM 827 C C . GLY A 1 108 ? -22.330 18.087 14.408 1.00 90.81 108 GLY A C 1
ATOM 828 O O . GLY A 1 108 ? -22.711 17.027 13.918 1.00 90.81 108 GLY A O 1
ATOM 829 N N . ASP A 1 109 ? -21.844 19.078 13.659 1.00 92.25 109 ASP A N 1
ATOM 830 C CA . ASP A 1 109 ? -21.600 18.963 12.219 1.00 92.25 109 ASP A CA 1
ATOM 831 C C . ASP A 1 109 ? -20.224 18.321 11.963 1.00 92.25 109 ASP A C 1
ATOM 833 O O . ASP A 1 109 ? -19.233 18.987 11.641 1.00 92.25 109 ASP A O 1
ATOM 837 N N . PHE A 1 110 ? -20.156 17.001 12.166 1.00 91.12 110 PHE A N 1
ATOM 838 C CA . PHE A 1 110 ? -18.926 16.233 11.970 1.00 91.12 110 PHE A CA 1
ATOM 839 C C . PHE A 1 110 ? -18.429 16.296 10.523 1.00 91.12 110 PHE A C 1
ATOM 841 O O . PHE A 1 110 ? -17.219 16.346 10.317 1.00 91.12 110 PHE A O 1
ATOM 848 N N . ASP A 1 111 ? -19.319 16.369 9.533 1.00 89.88 111 ASP A N 1
ATOM 849 C CA . ASP A 1 111 ? -18.939 16.451 8.119 1.00 89.88 111 ASP A CA 1
ATOM 850 C C . ASP A 1 111 ? -18.152 17.736 7.858 1.00 89.88 111 ASP A C 1
ATOM 852 O O . ASP A 1 111 ? -17.025 17.706 7.350 1.00 89.88 111 ASP A O 1
ATOM 856 N N . ARG A 1 112 ? -18.672 18.879 8.320 1.00 90.88 112 ARG A N 1
ATOM 857 C CA . ARG A 1 112 ? -17.953 20.153 8.243 1.00 90.88 112 ARG A CA 1
ATOM 858 C C . ARG A 1 112 ? -16.653 20.136 9.043 1.00 90.88 112 ARG A C 1
ATOM 860 O O . ARG A 1 112 ? -15.657 20.702 8.575 1.00 90.88 112 ARG A O 1
ATOM 867 N N . TYR A 1 113 ? -16.645 19.519 10.223 1.00 93.44 113 TYR A N 1
ATOM 868 C CA . TYR A 1 113 ? -15.440 19.406 11.044 1.00 93.44 113 TYR A CA 1
ATOM 869 C C . TYR A 1 113 ? -14.341 18.637 10.305 1.00 93.44 113 TYR A C 1
ATOM 871 O O . TYR A 1 113 ? -13.204 19.112 10.206 1.00 93.44 113 TYR A O 1
ATOM 879 N N . ASN A 1 114 ? -14.703 17.487 9.738 1.00 93.19 114 ASN A N 1
ATOM 880 C CA . ASN A 1 114 ? -13.814 16.581 9.023 1.00 93.19 114 ASN A CA 1
ATOM 881 C C . ASN A 1 114 ? -13.269 17.225 7.745 1.00 93.19 114 ASN A C 1
ATOM 883 O O . ASN A 1 114 ? -12.061 17.197 7.503 1.00 93.19 114 ASN A O 1
ATOM 887 N N . GLU A 1 115 ? -14.122 17.898 6.975 1.00 91.38 115 GLU A N 1
ATOM 888 C CA . GLU A 1 115 ? -13.725 18.540 5.719 1.00 91.38 115 GLU A CA 1
ATOM 889 C C . GLU A 1 115 ? -12.710 19.673 5.935 1.00 91.38 115 GLU A C 1
ATOM 891 O O . GLU A 1 115 ? -11.751 19.818 5.175 1.00 91.38 115 GLU A O 1
ATOM 896 N N . ARG A 1 116 ? -12.802 20.435 7.035 1.00 92.25 116 ARG A N 1
ATOM 897 C CA . ARG A 1 116 ? -11.775 21.451 7.350 1.00 92.25 116 ARG A CA 1
ATOM 898 C C . ARG A 1 116 ? -10.416 20.859 7.715 1.00 92.25 116 ARG A C 1
ATOM 900 O O . ARG A 1 116 ? -9.408 21.562 7.636 1.00 92.25 116 ARG A O 1
ATOM 907 N N . ARG A 1 117 ? -10.381 19.594 8.129 1.00 94.31 117 ARG A N 1
ATOM 908 C CA . ARG A 1 117 ? -9.160 18.876 8.522 1.00 94.31 117 ARG A CA 1
ATOM 909 C C . ARG A 1 117 ? -8.599 18.017 7.393 1.00 94.31 117 ARG A C 1
ATOM 911 O O . ARG A 1 117 ? -7.531 17.436 7.552 1.00 94.31 117 ARG A O 1
ATOM 918 N N . ARG A 1 118 ? -9.274 17.991 6.241 1.00 93.19 118 ARG A N 1
ATOM 919 C CA . ARG A 1 118 ? -8.921 17.197 5.062 1.00 93.19 118 ARG A CA 1
ATOM 920 C C . ARG A 1 118 ? -7.647 17.670 4.356 1.00 93.19 118 ARG A C 1
ATOM 922 O O . ARG A 1 118 ? -6.834 16.857 3.926 1.00 93.19 118 ARG A O 1
ATOM 929 N N . ALA A 1 119 ? -7.456 18.988 4.252 1.00 93.56 119 ALA A N 1
ATOM 930 C CA . ALA A 1 119 ? -6.451 19.598 3.376 1.00 93.56 119 ALA A CA 1
ATOM 931 C C . ALA A 1 119 ? -5.014 19.040 3.510 1.00 93.56 119 ALA A C 1
ATOM 933 O O . ALA A 1 119 ? -4.392 18.809 2.472 1.00 93.56 119 ALA A O 1
ATOM 934 N N . PRO A 1 120 ? -4.465 18.771 4.714 1.00 95.75 120 PRO A N 1
ATOM 935 C CA . PRO A 1 120 ? -3.109 18.231 4.842 1.00 95.75 120 PRO A CA 1
ATOM 936 C C . PRO A 1 120 ? -2.911 16.872 4.156 1.00 95.75 120 PRO A C 1
ATOM 938 O O . PRO A 1 120 ? -1.814 16.583 3.688 1.00 95.75 120 PRO A O 1
ATOM 941 N N . TRP A 1 121 ? -3.957 16.047 4.074 1.00 96.75 121 TRP A N 1
ATOM 942 C CA . TRP A 1 121 ? -3.877 14.677 3.558 1.00 96.75 121 TRP A CA 1
ATOM 943 C C . TRP A 1 121 ? -3.835 14.616 2.028 1.00 96.75 121 TRP A C 1
ATOM 945 O O . TRP A 1 121 ? -3.337 13.648 1.467 1.00 96.75 121 TRP A O 1
ATOM 955 N N . THR A 1 122 ? -4.275 15.682 1.353 1.00 94.31 122 THR A N 1
ATOM 956 C CA . THR A 1 122 ? -4.292 15.776 -0.119 1.00 94.31 122 THR A CA 1
ATOM 957 C C . THR A 1 122 ? -2.899 15.731 -0.750 1.00 94.31 122 THR A C 1
ATOM 959 O O . THR A 1 122 ? -2.762 15.343 -1.905 1.00 94.31 122 THR A O 1
ATOM 962 N N . THR A 1 123 ? -1.867 16.144 -0.007 1.00 94.44 123 THR A N 1
ATOM 963 C CA . THR A 1 123 ? -0.485 16.273 -0.506 1.00 94.44 123 THR A CA 1
ATOM 964 C C . THR A 1 123 ? 0.539 15.500 0.324 1.00 94.44 123 THR A C 1
ATOM 966 O O . THR A 1 123 ? 1.714 15.448 -0.038 1.00 94.44 123 THR A O 1
ATOM 969 N N . MET A 1 124 ? 0.124 14.913 1.450 1.00 97.31 124 MET A N 1
ATOM 970 C CA . MET A 1 124 ? 1.004 14.128 2.309 1.00 97.31 124 MET A CA 1
ATOM 971 C C . MET A 1 124 ? 1.280 12.765 1.679 1.00 97.31 124 MET A C 1
ATOM 973 O O . MET A 1 124 ? 0.343 12.083 1.283 1.00 97.31 124 MET A O 1
ATOM 977 N N . SER A 1 125 ? 2.545 12.340 1.645 1.00 95.06 125 SER A N 1
ATOM 978 C CA . SER A 1 125 ? 2.878 11.021 1.106 1.00 95.06 125 SER A CA 1
ATOM 979 C C . SER A 1 125 ? 2.233 9.895 1.928 1.00 95.06 125 SER A C 1
ATOM 981 O O . SER A 1 125 ? 2.125 10.017 3.157 1.00 95.06 125 SER A O 1
ATOM 983 N N . PRO A 1 126 ? 1.882 8.759 1.303 1.00 95.81 126 PRO A N 1
ATOM 984 C CA . PRO A 1 126 ? 1.348 7.594 2.007 1.00 95.81 126 PRO A CA 1
ATOM 985 C C . PRO A 1 126 ? 2.210 7.142 3.180 1.00 95.81 126 PRO A C 1
ATOM 987 O O . PRO A 1 126 ? 1.695 6.891 4.267 1.00 95.81 126 PRO A O 1
ATOM 990 N N . ALA A 1 127 ? 3.535 7.121 3.009 1.00 94.31 127 ALA A N 1
ATOM 991 C CA . ALA A 1 127 ? 4.464 6.769 4.080 1.00 94.31 127 ALA A CA 1
ATOM 992 C C . ALA A 1 127 ? 4.322 7.689 5.307 1.00 94.31 127 ALA A C 1
ATOM 994 O O . ALA A 1 127 ? 4.342 7.216 6.443 1.00 94.31 127 ALA A O 1
ATOM 995 N N . ALA A 1 128 ? 4.133 8.996 5.098 1.00 96.81 128 ALA A N 1
ATOM 996 C CA . ALA A 1 128 ? 3.932 9.948 6.187 1.00 96.81 128 ALA A CA 1
ATOM 997 C C . ALA A 1 128 ? 2.550 9.795 6.846 1.00 96.81 128 ALA A C 1
ATOM 999 O O . ALA A 1 128 ? 2.453 9.870 8.074 1.00 96.81 128 ALA A O 1
ATOM 1000 N N . ILE A 1 129 ? 1.503 9.512 6.063 1.00 98.25 129 ILE A N 1
ATOM 1001 C CA . ILE A 1 129 ? 0.158 9.205 6.579 1.00 98.25 129 ILE A CA 1
ATOM 1002 C C . ILE A 1 129 ? 0.204 7.951 7.463 1.00 98.25 129 ILE A C 1
ATOM 1004 O O . ILE A 1 129 ? -0.218 7.986 8.621 1.00 98.25 129 ILE A O 1
ATOM 1008 N N . VAL A 1 130 ? 0.788 6.861 6.955 1.00 97.19 130 VAL A N 1
ATOM 1009 C CA . VAL A 1 130 ? 0.935 5.589 7.677 1.00 97.19 130 VAL A CA 1
ATOM 1010 C C . VAL A 1 130 ? 1.798 5.755 8.928 1.00 97.19 130 VAL A C 1
ATOM 1012 O O . VAL A 1 130 ? 1.472 5.181 9.969 1.00 97.19 130 VAL A O 1
ATOM 1015 N N . ALA A 1 131 ? 2.862 6.562 8.876 1.00 97.50 131 ALA A N 1
ATOM 1016 C CA . ALA A 1 131 ? 3.692 6.847 10.045 1.00 97.50 131 ALA A CA 1
ATOM 1017 C C . ALA A 1 131 ? 2.899 7.553 11.156 1.00 97.50 131 ALA A C 1
ATOM 1019 O O . ALA A 1 13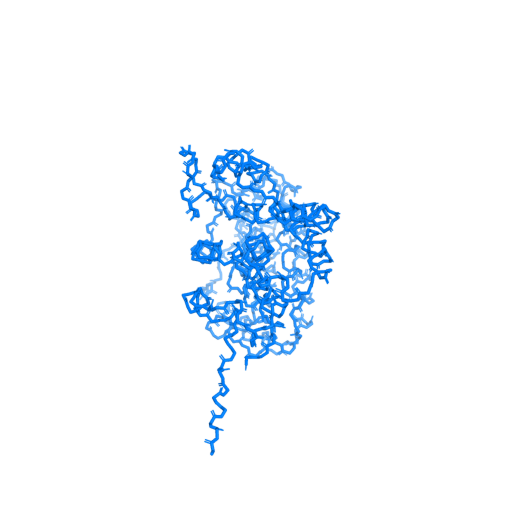1 ? 3.015 7.169 12.322 1.00 97.50 131 ALA A O 1
ATOM 1020 N N . ARG A 1 132 ? 2.056 8.538 10.810 1.00 98.31 132 ARG A N 1
ATOM 1021 C CA . ARG A 1 132 ? 1.172 9.213 11.776 1.00 98.31 132 ARG A CA 1
ATOM 1022 C C . ARG A 1 132 ? 0.158 8.250 12.380 1.00 98.31 132 ARG A C 1
AT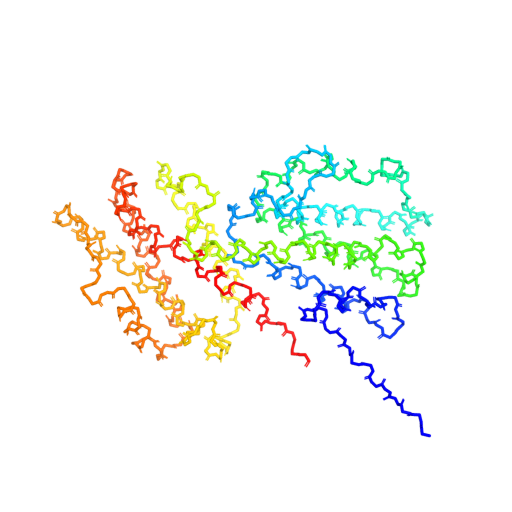OM 1024 O O . ARG A 1 132 ? 0.075 8.154 13.603 1.00 98.31 132 ARG A O 1
ATOM 1031 N N . LEU A 1 133 ? -0.526 7.475 11.538 1.00 97.94 133 LEU A N 1
ATOM 1032 C CA . LEU A 1 133 ? -1.495 6.466 11.969 1.00 97.94 133 LEU A CA 1
ATOM 1033 C C . LEU A 1 133 ? -0.852 5.434 12.921 1.00 97.94 133 LEU A C 1
ATOM 1035 O O . LEU A 1 133 ? -1.355 5.162 14.010 1.00 97.94 133 LEU A O 1
ATOM 1039 N N . THR A 1 134 ? 0.324 4.920 12.557 1.00 97.44 134 THR A N 1
ATOM 1040 C CA . THR A 1 134 ? 1.079 3.941 13.360 1.00 97.44 134 THR A CA 1
ATOM 1041 C C . THR A 1 134 ? 1.567 4.526 14.686 1.00 97.44 134 THR A C 1
ATOM 1043 O O . THR A 1 134 ? 1.596 3.820 15.693 1.00 97.44 134 THR A O 1
ATOM 1046 N N . ALA A 1 135 ? 1.936 5.810 14.719 1.00 98.31 135 ALA A N 1
ATOM 1047 C CA . ALA A 1 135 ? 2.357 6.489 15.943 1.00 98.31 135 ALA A CA 1
ATOM 1048 C C . ALA A 1 135 ? 1.178 6.828 16.874 1.00 98.31 135 ALA A C 1
ATOM 1050 O O . ALA A 1 135 ? 1.337 6.819 18.100 1.00 98.31 135 ALA A O 1
ATOM 1051 N N . ALA A 1 136 ? 0.001 7.120 16.317 1.00 98.25 136 ALA A N 1
ATOM 1052 C CA . ALA A 1 136 ? -1.194 7.469 17.077 1.00 98.25 136 ALA A CA 1
ATOM 1053 C C . ALA A 1 136 ? -1.788 6.252 17.802 1.00 98.25 136 ALA A C 1
ATOM 1055 O O . ALA A 1 136 ? -2.025 6.316 19.013 1.00 98.25 136 ALA A O 1
ATOM 1056 N N . ARG A 1 137 ? -1.934 5.112 17.114 1.00 97.88 137 ARG A N 1
ATOM 1057 C CA . ARG A 1 137 ? -2.544 3.891 17.670 1.00 97.88 137 ARG A CA 1
ATOM 1058 C C . ARG A 1 137 ? -2.036 3.477 19.062 1.00 97.88 137 ARG A C 1
ATOM 1060 O O . ARG A 1 137 ? -2.863 3.335 19.965 1.00 97.88 137 ARG A O 1
ATOM 1067 N N . PRO A 1 138 ? -0.724 3.288 19.321 1.00 98.38 138 PRO A N 1
ATOM 1068 C CA . PRO A 1 138 ? -0.257 2.862 20.641 1.00 98.38 138 PRO A CA 1
ATOM 1069 C C . PRO A 1 138 ? -0.553 3.893 21.740 1.00 98.38 138 PRO A C 1
ATOM 1071 O O . PRO A 1 138 ? -0.756 3.499 22.892 1.00 98.38 138 PRO A O 1
ATOM 1074 N N . ARG A 1 139 ? -0.625 5.193 21.412 1.00 98.44 139 ARG A N 1
ATOM 1075 C CA . ARG A 1 139 ? -1.018 6.246 22.365 1.00 98.44 139 ARG A CA 1
ATOM 1076 C C . ARG A 1 139 ? -2.487 6.100 22.757 1.00 98.44 139 ARG A C 1
ATOM 1078 O O . ARG A 1 139 ? -2.784 6.079 23.952 1.00 98.44 139 ARG A O 1
ATOM 1085 N N . VAL A 1 140 ? -3.377 5.918 21.776 1.00 98.12 140 VAL A N 1
ATOM 1086 C CA . VAL A 1 140 ? -4.813 5.686 22.019 1.00 98.12 140 VAL A CA 1
ATOM 1087 C C . VAL A 1 140 ? -5.022 4.414 22.832 1.00 98.12 140 VAL A C 1
ATOM 1089 O O . VAL A 1 140 ? -5.699 4.451 23.856 1.00 98.12 140 VAL A O 1
ATOM 1092 N N . LEU A 1 141 ? -4.384 3.304 22.447 1.00 98.38 141 LEU A N 1
ATOM 1093 C CA . LEU A 1 141 ? -4.486 2.034 23.172 1.00 98.38 141 LEU A CA 1
ATOM 1094 C C . LEU A 1 141 ? -3.987 2.149 24.614 1.00 98.38 141 LEU A C 1
ATOM 1096 O O . LEU A 1 141 ? -4.607 1.609 25.529 1.00 98.38 141 LEU A O 1
ATOM 1100 N N . THR A 1 142 ? -2.884 2.865 24.840 1.00 98.38 142 THR A N 1
ATOM 1101 C CA . THR A 1 142 ? -2.350 3.099 26.189 1.00 98.38 142 THR A CA 1
ATOM 1102 C C . THR A 1 142 ? -3.323 3.908 27.045 1.00 98.38 142 THR A C 1
ATOM 1104 O O . THR A 1 142 ? -3.517 3.584 28.216 1.00 98.38 142 THR A O 1
ATOM 1107 N N . ALA A 1 143 ? -3.960 4.935 26.478 1.00 97.75 143 ALA A N 1
ATOM 1108 C CA . ALA A 1 143 ? -4.969 5.722 27.181 1.00 97.75 143 ALA A CA 1
ATOM 1109 C C . ALA A 1 143 ? -6.242 4.899 27.455 1.00 97.75 143 ALA A C 1
ATOM 1111 O O . ALA A 1 143 ? -6.706 4.837 28.592 1.00 97.75 143 ALA A O 1
ATOM 1112 N N . ALA A 1 144 ? -6.766 4.201 26.444 1.00 97.31 144 ALA A N 1
ATOM 1113 C CA . ALA A 1 144 ? -7.986 3.402 26.543 1.00 97.31 144 ALA A CA 1
ATOM 1114 C C . ALA A 1 144 ? -7.855 2.228 27.528 1.00 97.31 144 ALA A C 1
ATOM 1116 O O . ALA A 1 144 ? -8.809 1.916 28.235 1.00 97.31 144 ALA A O 1
ATOM 1117 N N . ARG A 1 145 ? -6.670 1.611 27.648 1.00 97.50 145 ARG A N 1
ATOM 1118 C CA . ARG A 1 145 ? -6.406 0.515 28.604 1.00 97.50 145 ARG A CA 1
ATOM 1119 C C . ARG A 1 145 ? -6.475 0.921 30.078 1.00 97.50 145 ARG A C 1
ATOM 1121 O O . ARG A 1 145 ? -6.450 0.047 30.940 1.00 97.50 145 ARG A O 1
ATOM 1128 N N . GLN A 1 146 ? -6.569 2.213 30.384 1.00 97.69 146 GLN A N 1
ATOM 1129 C CA . GLN A 1 146 ? -6.823 2.685 31.749 1.00 97.69 146 GLN A CA 1
ATOM 1130 C C . GLN A 1 146 ? -8.296 2.519 32.159 1.00 97.69 146 GLN A C 1
ATOM 1132 O O . GLN A 1 146 ? -8.621 2.606 33.342 1.00 97.69 146 GLN A O 1
ATOM 1137 N N . LEU A 1 147 ? -9.188 2.268 31.197 1.00 96.06 147 LEU A N 1
ATOM 1138 C CA . LEU A 1 147 ? -10.600 1.983 31.429 1.00 96.06 147 LEU A CA 1
ATOM 1139 C C . LEU A 1 147 ? -10.807 0.480 31.635 1.00 96.06 147 LEU A C 1
ATOM 1141 O O . LEU A 1 147 ? -10.165 -0.350 30.990 1.00 96.06 147 LEU A O 1
ATOM 1145 N N . SER A 1 148 ? -11.758 0.110 32.494 1.00 94.62 148 SER A N 1
ATOM 1146 C CA . SER A 1 148 ? -12.225 -1.2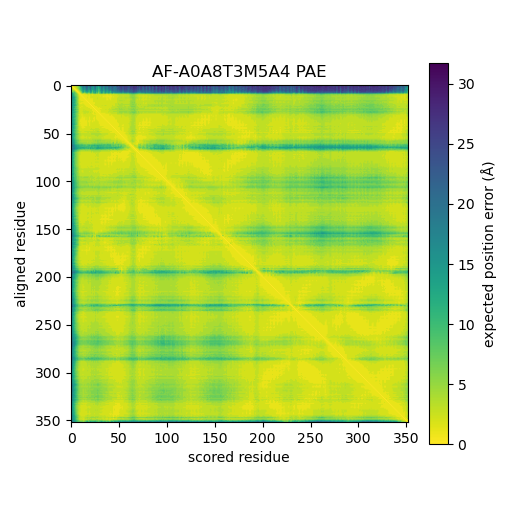76 32.542 1.00 94.62 148 SER A CA 1
ATOM 1147 C C . SER A 1 148 ? -13.034 -1.606 31.282 1.00 94.62 148 SER A C 1
ATOM 1149 O O . SER A 1 148 ? -13.684 -0.737 30.700 1.00 94.62 148 SER A O 1
ATOM 1151 N N . ALA A 1 149 ? -13.063 -2.880 30.884 1.00 90.69 149 ALA A N 1
ATOM 1152 C CA . ALA A 1 149 ? -13.905 -3.323 29.769 1.00 90.69 149 ALA A CA 1
ATOM 1153 C C . ALA A 1 149 ? -15.400 -3.023 30.009 1.00 90.69 149 ALA A C 1
ATOM 1155 O O . ALA A 1 149 ? -16.136 -2.737 29.070 1.00 90.69 149 ALA A O 1
ATOM 1156 N N . GLU A 1 150 ? -15.849 -3.050 31.268 1.00 91.50 150 GLU A N 1
ATOM 1157 C CA . GLU A 1 150 ? -17.204 -2.639 31.650 1.00 91.50 150 GLU A CA 1
ATOM 1158 C C . GLU A 1 150 ? -17.437 -1.143 31.408 1.00 91.50 150 GLU A C 1
ATOM 1160 O O . GLU A 1 150 ? -18.457 -0.775 30.833 1.00 91.50 150 GLU A O 1
ATOM 1165 N N . ALA A 1 151 ? -16.475 -0.288 31.774 1.00 93.12 151 ALA A N 1
ATOM 1166 C CA . ALA A 1 151 ? -16.565 1.144 31.516 1.00 93.12 151 ALA A CA 1
ATOM 1167 C C . ALA A 1 151 ? -16.620 1.433 30.013 1.00 93.12 151 ALA A C 1
ATOM 1169 O O . ALA A 1 151 ? -17.480 2.200 29.594 1.00 93.12 151 ALA A O 1
ATOM 1170 N N . ILE A 1 152 ? -15.765 0.781 29.211 1.00 93.62 152 ILE A N 1
ATOM 1171 C CA . ILE A 1 152 ? -15.756 0.917 27.745 1.00 93.62 152 ILE A CA 1
ATOM 1172 C C . ILE A 1 152 ? -17.122 0.573 27.154 1.00 93.62 152 ILE A C 1
ATOM 1174 O O . ILE A 1 152 ? -17.621 1.321 26.324 1.00 93.62 152 ILE A O 1
ATOM 1178 N N . ARG A 1 153 ? -17.753 -0.516 27.607 1.00 91.12 153 ARG A N 1
ATOM 1179 C CA . ARG A 1 153 ? -19.071 -0.964 27.122 1.00 91.12 153 ARG A CA 1
ATOM 1180 C C . ARG A 1 153 ? -20.235 -0.056 27.542 1.00 91.12 153 ARG A C 1
ATOM 1182 O O . ARG A 1 153 ? -21.332 -0.211 27.009 1.00 91.12 153 ARG A O 1
ATOM 1189 N N . GLY A 1 154 ? -20.026 0.871 28.478 1.00 90.62 154 GLY A N 1
ATOM 1190 C CA . GLY A 1 154 ? -21.036 1.849 28.882 1.00 90.62 154 GLY A CA 1
ATOM 1191 C C . GLY A 1 154 ? -21.231 2.952 27.837 1.00 90.62 154 GLY A C 1
ATOM 1192 O O . GLY A 1 154 ? -20.265 3.432 27.252 1.00 90.62 154 GLY A O 1
ATOM 1193 N N . ASP A 1 155 ? -22.472 3.413 27.646 1.00 86.88 155 ASP A N 1
ATOM 1194 C CA . ASP A 1 155 ? -22.864 4.291 26.527 1.00 86.88 155 ASP A CA 1
ATOM 1195 C C . ASP A 1 155 ? -21.977 5.531 26.332 1.00 86.88 155 ASP A C 1
ATOM 1197 O O . ASP A 1 155 ? -21.599 5.848 25.206 1.00 86.88 155 ASP A O 1
ATOM 1201 N N . LYS A 1 156 ? -21.607 6.214 27.426 1.00 85.00 156 LYS A N 1
ATOM 1202 C CA . LYS A 1 156 ? -20.803 7.450 27.373 1.00 85.00 156 LYS A CA 1
ATOM 1203 C C . LYS A 1 156 ? -19.381 7.233 26.859 1.00 85.00 156 LYS A C 1
ATOM 1205 O O . LYS A 1 156 ? -18.855 8.076 26.145 1.00 85.00 156 LYS A O 1
ATOM 1210 N N . VAL A 1 157 ? -18.747 6.142 27.279 1.00 89.31 157 VAL A N 1
ATOM 1211 C CA . VAL A 1 157 ? -17.355 5.825 26.929 1.00 89.31 157 VAL A CA 1
ATOM 1212 C C . VAL A 1 157 ? -17.318 5.123 25.580 1.00 89.31 157 VAL A C 1
ATOM 1214 O O . VAL A 1 157 ? -16.433 5.396 24.772 1.00 89.31 157 VAL A O 1
ATOM 1217 N N . TRP A 1 158 ? -18.301 4.252 25.329 1.00 87.44 158 TRP A N 1
ATOM 1218 C CA . TRP A 1 158 ? -18.393 3.476 24.105 1.00 87.44 158 TRP A CA 1
ATOM 1219 C C . TRP A 1 158 ? -18.348 4.381 22.885 1.00 87.44 158 TRP A C 1
ATOM 1221 O O . TRP A 1 158 ? -17.465 4.203 22.060 1.00 87.44 158 TRP A O 1
ATOM 1231 N N . GLY A 1 159 ? -19.221 5.390 22.798 1.00 87.56 159 GLY A N 1
ATOM 1232 C CA . GLY A 1 159 ? -19.288 6.274 21.627 1.00 87.56 159 GLY A CA 1
ATOM 1233 C C . GLY A 1 159 ? -17.929 6.836 21.194 1.00 87.56 159 GLY A C 1
ATOM 1234 O O . GLY A 1 159 ? -17.634 6.854 20.010 1.00 87.56 159 GLY A O 1
ATOM 1235 N N . TRP A 1 160 ? -17.058 7.190 22.143 1.00 93.19 160 TRP A N 1
ATOM 1236 C CA . TRP A 1 160 ? -15.755 7.793 21.850 1.00 93.19 160 TRP A CA 1
ATOM 1237 C C . TRP A 1 160 ? -14.605 6.797 21.727 1.00 93.19 160 TRP A C 1
ATOM 1239 O O . TRP A 1 160 ? -13.689 7.013 20.938 1.00 93.19 160 TRP A O 1
ATOM 1249 N N . VAL A 1 161 ? -14.597 5.732 22.528 1.00 94.00 161 VAL A N 1
ATOM 1250 C CA . VAL A 1 161 ? -13.493 4.759 22.530 1.00 94.00 161 VAL A CA 1
ATOM 1251 C C . VAL A 1 161 ? -13.703 3.695 21.459 1.00 94.00 161 VAL A C 1
ATOM 1253 O O . VAL A 1 161 ? -12.767 3.379 20.731 1.00 94.00 161 VAL A O 1
ATOM 1256 N N . TYR A 1 162 ? -14.922 3.167 21.327 1.00 92.31 162 TYR A N 1
ATOM 1257 C CA . TYR A 1 162 ? -15.238 2.183 20.293 1.00 92.31 162 TYR A CA 1
ATOM 1258 C C . TYR A 1 162 ? -15.158 2.786 18.900 1.00 92.31 162 TYR A C 1
ATOM 1260 O O . TYR A 1 162 ? -14.637 2.132 18.004 1.00 92.31 162 TYR A O 1
ATOM 1268 N N . PHE A 1 163 ? -15.672 4.005 18.698 1.00 90.44 163 PHE A N 1
ATOM 1269 C CA . PHE A 1 163 ? -15.650 4.591 17.364 1.00 90.44 163 PHE A CA 1
ATOM 1270 C C . PHE A 1 163 ? -14.204 4.687 16.875 1.00 90.44 163 PHE A C 1
ATOM 1272 O O . PHE A 1 163 ? -13.877 4.083 15.869 1.00 90.44 163 PHE A O 1
ATOM 1279 N N . VAL A 1 164 ? -13.282 5.254 17.651 1.00 94.19 164 VAL A N 1
ATOM 1280 C CA . VAL A 1 164 ? -11.891 5.412 17.192 1.00 94.19 164 VAL A CA 1
ATOM 1281 C C . VAL A 1 164 ? -11.096 4.098 17.087 1.00 94.19 164 VAL A C 1
ATOM 1283 O O . VAL A 1 164 ? -10.173 4.019 16.280 1.00 94.19 164 VAL A O 1
ATOM 1286 N N . LEU A 1 165 ? -11.426 3.064 17.870 1.00 95.12 165 LEU A N 1
ATOM 1287 C CA . LEU A 1 165 ? -10.682 1.791 17.874 1.00 95.12 165 LEU A CA 1
ATOM 1288 C C . LEU A 1 165 ? -11.317 0.672 17.032 1.00 95.12 165 LEU A C 1
ATOM 1290 O O . LEU A 1 165 ? -10.657 -0.324 16.750 1.00 95.12 165 LEU A O 1
ATOM 1294 N N . HIS A 1 166 ? -12.577 0.802 16.625 1.00 94.25 166 HIS A N 1
ATOM 1295 C CA . HIS A 1 166 ? -13.291 -0.240 15.883 1.00 94.25 166 HIS A CA 1
ATOM 1296 C C . HIS A 1 166 ? -14.232 0.362 14.853 1.00 94.25 166 HIS A C 1
ATOM 1298 O O . HIS A 1 166 ? -14.053 0.135 13.661 1.00 94.25 166 HIS A O 1
ATOM 1304 N N . GLY A 1 167 ? -15.234 1.120 15.312 1.00 92.50 167 GLY A N 1
ATOM 1305 C CA . GLY A 1 167 ? -16.342 1.586 14.476 1.00 92.50 167 GLY A CA 1
ATOM 1306 C C . GLY A 1 167 ? -15.860 2.385 13.271 1.00 92.50 167 GLY A C 1
ATOM 1307 O O . GLY A 1 167 ? -16.266 2.112 12.152 1.00 92.50 167 GLY A O 1
ATOM 1308 N N . HIS A 1 168 ? -14.899 3.275 13.488 1.00 94.12 168 HIS A N 1
ATOM 1309 C CA . HIS A 1 168 ? -14.311 4.135 12.473 1.00 94.12 168 HIS A CA 1
ATOM 1310 C C . HIS A 1 168 ? -13.492 3.340 11.459 1.00 94.12 168 HIS A C 1
ATOM 1312 O O . HIS A 1 168 ? -13.612 3.579 10.262 1.00 94.12 168 HIS A O 1
ATOM 1318 N N . TYR A 1 169 ? -12.738 2.321 11.891 1.00 96.12 169 TYR A N 1
ATOM 1319 C CA . TYR A 1 169 ? -12.074 1.420 10.944 1.00 96.12 169 TYR A CA 1
ATOM 1320 C C . TYR A 1 169 ? -13.103 0.699 10.074 1.00 96.12 169 TYR A C 1
ATOM 1322 O O . TYR A 1 169 ? -12.939 0.640 8.861 1.00 96.12 169 TYR A O 1
ATOM 1330 N N . LEU A 1 170 ? -14.167 0.167 10.682 1.00 96.19 170 LEU A N 1
ATOM 1331 C CA . LEU A 1 170 ? -15.213 -0.574 9.976 1.00 96.19 170 LEU A CA 1
ATOM 1332 C C . LEU A 1 170 ? -15.997 0.318 9.005 1.00 96.19 170 LEU A C 1
ATOM 1334 O O . LEU A 1 170 ? -16.278 -0.108 7.885 1.00 96.19 170 LEU A O 1
ATOM 1338 N N . ASP A 1 171 ? -16.299 1.552 9.404 1.00 95.00 171 ASP A N 1
ATOM 1339 C CA . ASP A 1 171 ? -16.968 2.541 8.561 1.00 95.00 171 ASP A CA 1
ATOM 1340 C C . ASP A 1 171 ? -16.093 2.964 7.378 1.00 95.00 171 ASP A C 1
ATOM 1342 O O . ASP A 1 171 ? -16.614 3.155 6.285 1.00 95.00 171 ASP A O 1
ATOM 1346 N N . HIS A 1 172 ? -14.769 3.035 7.537 1.00 96.56 172 HIS A N 1
ATOM 1347 C CA . HIS A 1 172 ? -13.876 3.289 6.405 1.00 96.56 172 HIS A CA 1
ATOM 1348 C C . HIS A 1 172 ? -13.627 2.055 5.543 1.00 96.56 172 HIS A C 1
ATOM 1350 O O . HIS A 1 172 ? -13.535 2.181 4.324 1.00 96.56 172 HIS A O 1
ATOM 1356 N N . LEU A 1 173 ? -13.565 0.860 6.129 1.00 97.38 173 LEU A N 1
ATOM 1357 C CA . LEU A 1 173 ? -13.335 -0.383 5.393 1.00 97.38 173 LEU A CA 1
ATOM 1358 C C . LEU A 1 173 ? -14.409 -0.642 4.329 1.00 97.38 173 LEU A C 1
ATOM 1360 O O . LEU A 1 173 ? -14.068 -1.127 3.252 1.00 97.38 173 LEU A O 1
ATOM 1364 N N . VAL A 1 174 ? -15.676 -0.269 4.566 1.00 96.19 174 VAL A N 1
ATOM 1365 C CA . VAL A 1 174 ? -16.736 -0.447 3.547 1.00 96.19 174 VAL A CA 1
ATOM 1366 C C . VAL A 1 174 ? -16.521 0.389 2.286 1.00 96.19 174 VAL A C 1
ATOM 1368 O O . VAL A 1 174 ? -17.046 0.036 1.234 1.00 96.19 174 VAL A O 1
ATOM 1371 N N . VAL A 1 175 ? -15.765 1.482 2.392 1.00 96.31 175 VAL A N 1
ATOM 1372 C CA . VAL A 1 175 ? -15.403 2.353 1.270 1.00 96.31 175 VAL A CA 1
ATOM 1373 C C . VAL A 1 175 ? -14.056 1.925 0.693 1.00 96.31 175 VAL A C 1
ATOM 1375 O O . VAL A 1 175 ? -13.912 1.734 -0.513 1.00 96.31 175 VAL A O 1
ATOM 1378 N N . VAL A 1 176 ? -13.068 1.747 1.570 1.00 96.88 176 VAL A N 1
ATOM 1379 C CA . VAL A 1 176 ? -11.672 1.527 1.197 1.00 96.88 176 VAL A CA 1
ATOM 1380 C C . VAL A 1 176 ? -11.473 0.169 0.534 1.00 96.88 176 VAL A C 1
ATOM 1382 O O . VAL A 1 176 ? -10.822 0.136 -0.500 1.00 96.88 176 VAL A O 1
ATOM 1385 N N . GLU A 1 177 ? -12.037 -0.931 1.049 1.00 96.88 177 GLU A N 1
ATOM 1386 C CA . GLU A 1 177 ? -11.815 -2.262 0.455 1.00 96.88 177 GLU A CA 1
ATOM 1387 C C . GLU A 1 177 ? -12.242 -2.357 -1.023 1.00 96.88 177 GLU A C 1
ATOM 1389 O O . GLU A 1 177 ? -11.408 -2.718 -1.854 1.00 96.88 177 GLU A O 1
ATOM 1394 N N . PRO A 1 178 ? -13.488 -2.026 -1.419 1.00 96.88 178 PRO A N 1
ATOM 1395 C CA . PRO A 1 178 ? -13.873 -2.109 -2.830 1.00 96.88 178 PRO A CA 1
ATOM 1396 C C . PRO A 1 178 ? -13.119 -1.102 -3.714 1.00 96.88 178 PRO A C 1
ATOM 1398 O O . PRO A 1 178 ? -12.818 -1.400 -4.877 1.00 96.88 178 PRO A O 1
ATOM 1401 N N . TRP A 1 179 ? -12.787 0.078 -3.180 1.00 97.50 179 TRP A N 1
ATOM 1402 C CA . TRP A 1 179 ? -12.013 1.076 -3.913 1.00 97.50 179 TRP A CA 1
ATOM 1403 C C . TRP A 1 179 ? -10.583 0.602 -4.180 1.00 97.50 179 TRP A C 1
ATOM 1405 O O . TRP A 1 179 ? -10.122 0.650 -5.323 1.00 97.50 179 TRP A O 1
ATOM 1415 N N . THR A 1 180 ? -9.893 0.078 -3.163 1.00 97.81 180 THR A N 1
ATOM 1416 C CA . THR A 1 180 ? -8.521 -0.408 -3.319 1.00 97.81 180 THR A CA 1
ATOM 1417 C C . THR A 1 180 ? -8.443 -1.614 -4.239 1.00 97.81 180 THR A C 1
ATOM 1419 O O . THR A 1 180 ? -7.466 -1.702 -4.975 1.00 97.81 180 THR A O 1
ATOM 1422 N N . GLU A 1 181 ? -9.461 -2.480 -4.306 1.00 97.31 181 GLU A N 1
ATOM 1423 C CA . GLU A 1 181 ? -9.470 -3.550 -5.316 1.00 97.31 181 GLU A CA 1
ATOM 1424 C C . GLU A 1 181 ? -9.643 -3.032 -6.745 1.00 97.31 181 GLU A C 1
ATOM 1426 O O . GLU A 1 181 ? -9.012 -3.554 -7.667 1.00 97.31 181 GLU A O 1
ATOM 1431 N N . THR A 1 182 ? -10.404 -1.954 -6.942 1.00 97.88 182 THR A N 1
ATOM 1432 C CA . THR A 1 182 ? -10.493 -1.297 -8.256 1.00 97.88 182 THR A CA 1
ATOM 1433 C C . THR A 1 182 ? -9.150 -0.682 -8.656 1.00 97.88 182 THR A C 1
ATOM 1435 O O . THR A 1 182 ? -8.706 -0.831 -9.797 1.00 97.88 182 THR A O 1
ATOM 1438 N N . LEU A 1 183 ? -8.475 -0.012 -7.718 1.00 97.62 183 LEU A N 1
ATOM 1439 C CA . LEU A 1 183 ? -7.140 0.542 -7.946 1.00 97.62 183 LEU A CA 1
ATOM 1440 C C . LEU A 1 183 ? -6.113 -0.558 -8.222 1.00 97.62 183 LEU A C 1
ATOM 1442 O O . LEU A 1 183 ? -5.312 -0.430 -9.141 1.00 97.62 183 LEU A O 1
ATOM 1446 N N . ARG A 1 184 ? -6.166 -1.662 -7.476 1.00 97.56 184 ARG A N 1
ATOM 1447 C CA . ARG A 1 184 ? -5.248 -2.793 -7.622 1.00 97.56 184 ARG A CA 1
ATOM 1448 C C . ARG A 1 184 ? -5.372 -3.424 -9.008 1.00 97.56 184 ARG A C 1
ATOM 1450 O O . ARG A 1 184 ? -4.353 -3.616 -9.660 1.00 97.56 184 ARG A O 1
ATOM 1457 N N . ALA A 1 185 ? -6.595 -3.637 -9.499 1.00 97.69 185 ALA A N 1
ATOM 1458 C CA . ALA A 1 185 ? -6.831 -4.117 -10.863 1.00 97.69 185 ALA A CA 1
ATOM 1459 C C . ALA A 1 185 ? -6.218 -3.181 -11.922 1.00 97.69 185 ALA A C 1
ATOM 1461 O O . ALA A 1 185 ? -5.456 -3.624 -12.776 1.00 97.69 185 ALA A O 1
ATOM 1462 N N . ARG A 1 186 ? -6.455 -1.868 -11.809 1.00 97.75 186 ARG A N 1
ATOM 1463 C CA . ARG A 1 186 ? -5.865 -0.873 -12.722 1.00 97.75 186 ARG A CA 1
ATOM 1464 C C . ARG A 1 186 ? -4.333 -0.850 -12.661 1.00 97.75 186 ARG A C 1
ATOM 1466 O O . ARG A 1 186 ? -3.684 -0.752 -13.698 1.00 97.75 186 ARG A O 1
ATOM 1473 N N . GLN A 1 187 ? -3.749 -0.951 -11.465 1.00 97.50 187 GLN A N 1
ATOM 1474 C CA . GLN A 1 187 ? -2.294 -0.975 -11.287 1.00 97.50 187 GLN A CA 1
ATOM 1475 C C . GLN A 1 187 ? -1.679 -2.235 -11.902 1.00 97.50 187 GLN A C 1
ATOM 1477 O O . GLN A 1 187 ? -0.627 -2.136 -12.527 1.00 97.50 187 GLN A O 1
ATOM 1482 N N . VAL A 1 188 ? -2.340 -3.392 -11.773 1.00 96.88 188 VAL A N 1
ATOM 1483 C CA . VAL A 1 188 ? -1.953 -4.644 -12.445 1.00 96.88 188 VAL A CA 1
ATOM 1484 C C . VAL A 1 188 ? -1.946 -4.475 -13.967 1.00 96.88 188 VAL A C 1
ATOM 1486 O O . VAL A 1 188 ? -0.976 -4.872 -14.612 1.00 96.88 188 VAL A O 1
ATOM 1489 N N . ASP A 1 189 ? -2.949 -3.790 -14.519 1.00 95.75 189 ASP A N 1
ATOM 1490 C CA . ASP A 1 189 ? -3.038 -3.465 -15.951 1.00 95.75 189 ASP A CA 1
ATOM 1491 C C . ASP A 1 189 ? -2.027 -2.387 -16.401 1.00 95.75 189 ASP A C 1
ATOM 1493 O O . ASP A 1 189 ? -1.933 -2.054 -17.583 1.00 95.75 189 ASP A O 1
ATOM 1497 N N . GLY A 1 190 ? -1.232 -1.845 -15.473 1.00 92.69 190 GLY A N 1
ATOM 1498 C CA . GLY A 1 190 ? -0.184 -0.867 -15.747 1.00 92.69 190 GLY A CA 1
ATOM 1499 C C . GLY A 1 190 ? -0.644 0.586 -15.793 1.00 92.69 190 GLY A C 1
ATOM 1500 O O . GLY A 1 190 ? 0.136 1.434 -16.224 1.00 92.69 190 GLY A O 1
ATOM 1501 N N . ASP A 1 191 ? -1.852 0.902 -15.318 1.00 95.06 191 ASP A N 1
ATOM 1502 C CA . ASP A 1 191 ? -2.328 2.283 -15.197 1.00 95.06 191 ASP A CA 1
ATOM 1503 C C . ASP A 1 191 ? -1.354 3.094 -14.320 1.00 95.06 191 ASP A C 1
ATOM 1505 O O . ASP A 1 191 ? -1.125 2.726 -13.166 1.00 95.06 191 ASP A O 1
ATOM 1509 N N . PRO A 1 192 ? -0.720 4.164 -14.831 1.00 87.88 192 PRO A N 1
ATOM 1510 C CA . PRO A 1 192 ? 0.211 4.977 -14.051 1.00 87.88 192 PRO A CA 1
ATOM 1511 C C . PRO A 1 192 ? -0.494 5.914 -13.063 1.00 87.88 192 PRO A C 1
ATOM 1513 O O . PRO A 1 192 ? 0.182 6.552 -12.262 1.00 87.88 192 PRO A O 1
ATOM 1516 N N . PHE A 1 193 ? -1.822 6.060 -13.149 1.00 92.12 193 PHE A N 1
ATOM 1517 C CA . PHE A 1 193 ? -2.652 6.994 -12.377 1.00 92.12 193 PHE A CA 1
ATOM 1518 C C . PHE A 1 193 ? -2.311 8.483 -12.555 1.00 92.12 193 PHE A C 1
ATOM 1520 O O . PHE A 1 193 ? -2.981 9.352 -11.998 1.00 92.12 193 PHE A O 1
ATOM 1527 N N . VAL A 1 194 ? -1.308 8.790 -13.378 1.00 88.56 194 VAL A N 1
ATOM 1528 C CA . VAL A 1 194 ? -0.827 10.131 -13.713 1.00 88.56 194 VAL A CA 1
ATOM 1529 C C . VAL A 1 194 ? -0.629 10.263 -15.223 1.00 88.56 194 VAL A C 1
ATOM 1531 O O . VAL A 1 194 ? -0.502 9.272 -15.936 1.00 88.56 194 VAL A O 1
ATOM 1534 N N . ALA A 1 195 ? -0.601 11.498 -15.728 1.00 83.50 195 ALA A N 1
ATOM 1535 C CA . ALA A 1 195 ? -0.579 11.763 -17.170 1.00 83.50 195 ALA A CA 1
ATOM 1536 C C . ALA A 1 195 ? 0.730 11.346 -17.876 1.00 83.50 195 ALA A C 1
ATOM 1538 O O . ALA A 1 195 ? 0.684 10.890 -19.015 1.00 83.50 195 ALA A O 1
ATOM 1539 N N . ASP A 1 196 ? 1.884 11.503 -17.222 1.00 83.44 196 ASP A N 1
ATOM 1540 C CA . ASP A 1 196 ? 3.182 11.028 -17.718 1.00 83.44 196 ASP A CA 1
ATOM 1541 C C . ASP A 1 196 ? 4.041 10.606 -16.517 1.00 83.44 196 ASP A C 1
ATOM 1543 O O . ASP A 1 196 ? 4.453 11.469 -15.739 1.00 83.44 196 ASP A O 1
ATOM 1547 N N . PRO A 1 197 ? 4.288 9.301 -16.313 1.00 86.88 197 PRO A N 1
ATOM 1548 C CA . PRO A 1 197 ? 5.085 8.831 -15.185 1.00 86.88 197 PRO A CA 1
ATOM 1549 C C . PRO A 1 197 ? 6.593 9.043 -15.395 1.00 86.88 197 PRO A C 1
ATOM 1551 O O . PRO A 1 197 ? 7.369 8.823 -14.463 1.00 86.88 197 PRO A O 1
ATOM 1554 N N . ARG A 1 198 ? 7.028 9.465 -16.594 1.00 93.25 198 ARG A N 1
ATOM 1555 C CA . ARG A 1 198 ? 8.449 9.586 -16.937 1.00 93.25 198 ARG A CA 1
ATOM 1556 C C . ARG A 1 198 ? 9.158 10.626 -16.079 1.00 93.25 198 ARG A C 1
ATOM 1558 O O . ARG A 1 198 ? 8.802 11.804 -16.076 1.00 93.25 198 ARG A O 1
ATOM 1565 N N . ALA A 1 199 ? 10.218 10.193 -15.403 1.00 93.06 199 ALA A N 1
ATOM 1566 C CA . ALA A 1 199 ? 11.047 11.068 -14.589 1.00 93.06 199 ALA A CA 1
ATOM 1567 C C . ALA A 1 199 ? 11.679 12.207 -15.410 1.00 93.06 199 ALA A C 1
ATOM 1569 O O . ALA A 1 199 ? 12.079 12.035 -16.564 1.00 93.06 199 ALA A O 1
ATOM 1570 N N . ALA A 1 200 ? 11.797 13.386 -14.793 1.00 95.12 200 ALA A N 1
ATOM 1571 C CA . ALA A 1 200 ? 12.418 14.551 -15.424 1.00 95.12 200 ALA A CA 1
ATOM 1572 C C . ALA A 1 200 ? 13.937 14.386 -15.611 1.00 95.12 200 ALA A C 1
ATOM 1574 O O . ALA A 1 200 ? 14.496 14.930 -16.563 1.00 95.12 200 ALA A O 1
ATOM 1575 N N . ASP A 1 201 ? 14.579 13.640 -14.713 1.00 97.44 201 ASP A N 1
ATOM 1576 C CA . ASP A 1 201 ? 16.004 13.332 -14.684 1.00 97.44 201 ASP A CA 1
ATOM 1577 C C . ASP A 1 201 ? 16.253 11.971 -13.995 1.00 97.44 201 ASP A C 1
ATOM 1579 O O . ASP A 1 201 ? 15.328 11.311 -13.511 1.00 97.44 201 ASP A O 1
ATOM 1583 N N . HIS A 1 202 ? 17.517 11.545 -13.936 1.00 97.94 202 HIS A N 1
ATOM 1584 C CA . HIS A 1 202 ? 17.911 10.304 -13.262 1.00 97.94 202 HIS A CA 1
ATOM 1585 C C . HIS A 1 202 ? 17.607 10.319 -11.758 1.00 97.94 202 HIS A C 1
ATOM 1587 O O . HIS A 1 202 ? 17.286 9.278 -11.193 1.00 97.94 202 HIS A O 1
ATOM 1593 N N . ALA A 1 203 ? 17.674 11.478 -11.095 1.00 97.94 203 ALA A N 1
ATOM 1594 C CA . ALA A 1 203 ? 17.380 11.567 -9.667 1.00 97.94 203 ALA A CA 1
ATOM 1595 C C . ALA A 1 203 ? 15.892 11.303 -9.391 1.00 97.94 203 ALA A C 1
ATOM 1597 O O . ALA A 1 203 ? 15.563 10.574 -8.456 1.00 97.94 203 ALA A O 1
ATOM 1598 N N . GLY A 1 204 ? 15.002 11.822 -10.239 1.00 96.56 204 GLY A N 1
ATOM 1599 C CA . GLY A 1 204 ? 13.576 11.514 -10.216 1.00 96.56 204 GLY A CA 1
ATOM 1600 C C . GLY A 1 204 ? 13.304 10.028 -10.449 1.00 96.56 204 GLY A C 1
ATOM 1601 O O . GLY A 1 204 ? 12.527 9.438 -9.703 1.00 96.56 204 GLY A O 1
ATOM 1602 N N . PHE A 1 205 ? 13.995 9.404 -11.409 1.00 97.38 205 PHE A N 1
ATOM 1603 C CA . PHE A 1 205 ? 13.868 7.964 -11.669 1.00 97.38 205 PHE A CA 1
ATOM 1604 C C . PHE A 1 205 ? 14.297 7.140 -10.446 1.00 97.38 205 PHE A C 1
ATOM 1606 O O . PHE A 1 205 ? 13.584 6.239 -10.011 1.00 97.38 205 PHE A O 1
ATOM 1613 N N . ARG A 1 206 ? 15.437 7.496 -9.839 1.00 97.75 206 ARG A N 1
ATOM 1614 C CA . ARG A 1 206 ? 15.955 6.868 -8.614 1.00 97.75 206 ARG A CA 1
ATOM 1615 C C . ARG A 1 206 ? 15.006 7.040 -7.429 1.00 97.75 206 ARG A C 1
ATOM 1617 O O . ARG A 1 206 ? 14.870 6.120 -6.633 1.00 97.75 206 ARG A O 1
ATOM 1624 N N . ALA A 1 207 ? 14.352 8.193 -7.305 1.00 95.81 207 ALA A N 1
ATOM 1625 C CA . ALA A 1 207 ? 13.377 8.439 -6.247 1.00 95.81 207 ALA A CA 1
ATOM 1626 C C . ALA A 1 207 ? 12.104 7.593 -6.425 1.00 95.81 207 ALA A C 1
ATOM 1628 O O . ALA A 1 207 ? 11.622 7.022 -5.448 1.00 95.81 207 ALA A O 1
ATOM 1629 N N . GLN A 1 208 ? 11.595 7.478 -7.658 1.00 94.88 208 GLN A N 1
ATOM 1630 C CA . GLN A 1 208 ? 10.467 6.598 -7.988 1.00 94.88 208 GLN A CA 1
ATOM 1631 C C . GLN A 1 208 ? 10.802 5.133 -7.681 1.00 94.88 208 GLN A C 1
ATOM 1633 O O . GLN A 1 208 ? 10.028 4.449 -7.014 1.00 94.88 208 GLN A O 1
ATOM 1638 N N . ASP A 1 209 ? 11.983 4.676 -8.104 1.00 97.50 209 ASP A N 1
ATOM 1639 C CA . ASP A 1 209 ? 12.449 3.319 -7.829 1.00 97.50 209 ASP A CA 1
ATOM 1640 C C . ASP A 1 209 ? 12.602 3.044 -6.329 1.00 97.50 209 ASP A C 1
ATOM 1642 O O . ASP A 1 209 ? 12.047 2.072 -5.824 1.00 97.50 209 ASP A O 1
ATOM 1646 N N . ALA A 1 210 ? 13.256 3.944 -5.591 1.00 97.12 210 ALA A N 1
ATOM 1647 C CA . ALA A 1 210 ? 13.442 3.799 -4.151 1.00 97.12 210 ALA A CA 1
ATOM 1648 C C . ALA A 1 210 ? 12.110 3.738 -3.382 1.00 97.12 210 ALA A C 1
ATOM 1650 O O . ALA A 1 210 ? 11.999 2.990 -2.409 1.00 97.12 210 ALA A O 1
ATOM 1651 N N . ALA A 1 211 ? 11.092 4.492 -3.814 1.00 94.31 211 ALA A N 1
ATOM 1652 C CA . ALA A 1 211 ? 9.762 4.437 -3.210 1.00 94.31 211 ALA A CA 1
ATOM 1653 C C . ALA A 1 211 ? 9.123 3.048 -3.385 1.00 94.31 211 ALA A C 1
ATOM 1655 O O . ALA A 1 211 ? 8.663 2.455 -2.407 1.00 94.31 211 ALA A O 1
ATOM 1656 N N . ILE A 1 212 ? 9.163 2.490 -4.599 1.00 96.88 212 ILE A N 1
ATOM 1657 C CA . ILE A 1 212 ? 8.632 1.148 -4.881 1.00 96.88 212 ILE A CA 1
ATOM 1658 C C . ILE A 1 212 ? 9.460 0.057 -4.191 1.00 96.88 212 ILE A C 1
ATOM 1660 O O . ILE A 1 212 ? 8.890 -0.867 -3.609 1.00 96.88 212 ILE A O 1
ATOM 1664 N N . GLN A 1 213 ? 10.788 0.185 -4.165 1.00 97.75 213 GLN A N 1
ATOM 1665 C CA . GLN A 1 213 ? 11.660 -0.762 -3.470 1.00 97.75 213 GLN A CA 1
ATOM 1666 C C . GLN A 1 213 ? 11.401 -0.766 -1.958 1.00 97.75 213 GLN A C 1
ATOM 1668 O O . GLN A 1 213 ? 11.366 -1.829 -1.344 1.00 97.75 213 GLN A O 1
ATOM 1673 N N . SER A 1 214 ? 11.125 0.395 -1.353 1.00 96.38 214 SER A N 1
ATOM 1674 C CA . SER A 1 214 ? 10.729 0.460 0.057 1.00 96.38 214 SER A CA 1
ATOM 1675 C C . SER A 1 214 ? 9.419 -0.289 0.329 1.00 96.38 214 SER A C 1
ATOM 1677 O O . SER A 1 214 ? 9.277 -0.883 1.399 1.00 96.38 214 SER A O 1
ATOM 1679 N N . GLN A 1 215 ? 8.461 -0.271 -0.605 1.00 96.12 215 GLN A N 1
ATOM 1680 C CA . GLN A 1 215 ? 7.230 -1.060 -0.480 1.00 96.12 215 GLN A CA 1
ATOM 1681 C C . GLN A 1 215 ? 7.503 -2.558 -0.640 1.00 96.12 215 GLN A C 1
ATOM 1683 O O . GLN A 1 215 ? 6.979 -3.362 0.134 1.00 96.12 215 GLN A O 1
ATOM 1688 N N . PHE A 1 216 ? 8.354 -2.932 -1.601 1.00 98.38 216 PHE A N 1
ATOM 1689 C CA . PHE A 1 216 ? 8.807 -4.310 -1.772 1.00 98.38 216 PHE A CA 1
ATOM 1690 C C . PHE A 1 216 ? 9.458 -4.839 -0.492 1.00 98.38 216 PHE A C 1
ATOM 1692 O O . PHE A 1 216 ? 9.089 -5.908 -0.014 1.00 98.38 216 PHE A O 1
ATOM 1699 N N . ASP A 1 217 ? 10.361 -4.075 0.119 1.00 98.06 217 ASP A N 1
ATOM 1700 C CA . ASP A 1 217 ? 11.038 -4.480 1.349 1.00 98.06 217 ASP A CA 1
ATOM 1701 C C . ASP A 1 217 ? 10.055 -4.654 2.516 1.00 98.06 217 ASP A C 1
ATOM 1703 O O . ASP A 1 217 ? 10.128 -5.646 3.242 1.00 98.06 217 ASP A O 1
ATOM 1707 N N . ALA A 1 218 ? 9.107 -3.726 2.676 1.00 95.50 218 ALA A N 1
ATOM 1708 C CA . ALA A 1 218 ? 8.120 -3.778 3.753 1.00 95.50 218 ALA A CA 1
ATOM 1709 C C . ALA A 1 218 ? 7.134 -4.953 3.618 1.00 95.50 218 ALA A C 1
ATOM 1711 O O . ALA A 1 218 ? 6.714 -5.517 4.631 1.00 95.50 218 ALA A O 1
ATOM 1712 N N . LEU A 1 219 ? 6.763 -5.323 2.387 1.00 96.62 219 LEU A N 1
ATOM 1713 C CA . LEU A 1 219 ? 5.757 -6.355 2.122 1.00 96.62 219 LEU A CA 1
ATOM 1714 C C . LEU A 1 219 ? 6.361 -7.732 1.870 1.00 96.62 219 LEU A C 1
ATOM 1716 O O . LEU A 1 219 ? 5.879 -8.708 2.421 1.00 96.62 219 LEU A O 1
ATOM 1720 N N . VAL A 1 220 ? 7.380 -7.841 1.021 1.00 98.19 220 VAL A N 1
ATOM 1721 C CA . VAL A 1 220 ? 7.891 -9.132 0.535 1.00 98.19 220 VAL A CA 1
ATOM 1722 C C . VAL A 1 220 ? 8.900 -9.730 1.505 1.00 98.19 220 VAL A C 1
ATOM 1724 O O . VAL A 1 220 ? 8.822 -10.917 1.821 1.00 98.19 220 VAL A O 1
ATOM 1727 N N . ARG A 1 221 ? 9.844 -8.930 2.016 1.00 97.19 221 ARG A N 1
ATOM 1728 C CA . ARG A 1 221 ? 10.919 -9.454 2.881 1.00 97.19 221 ARG A CA 1
ATOM 1729 C C . ARG A 1 221 ? 10.444 -9.850 4.275 1.00 97.19 221 ARG A C 1
ATOM 1731 O O . ARG A 1 221 ? 11.155 -10.570 4.971 1.00 97.19 221 ARG A O 1
ATOM 1738 N N . THR A 1 222 ? 9.271 -9.380 4.684 1.00 96.00 222 THR A N 1
ATOM 1739 C CA . THR A 1 222 ? 8.656 -9.719 5.970 1.00 96.00 222 THR A CA 1
ATOM 1740 C C . THR A 1 222 ? 7.915 -11.057 5.925 1.00 96.00 222 THR A C 1
ATOM 1742 O O . THR A 1 222 ? 7.720 -11.661 6.975 1.00 96.00 222 THR A O 1
ATOM 1745 N N . VAL A 1 223 ? 7.589 -11.577 4.732 1.00 96.81 223 VAL A N 1
ATOM 1746 C CA . VAL A 1 223 ? 6.889 -12.859 4.576 1.00 96.81 223 VAL A CA 1
ATOM 1747 C C . VAL A 1 223 ? 7.765 -14.022 5.063 1.00 96.81 223 VAL A C 1
ATOM 1749 O O . VAL A 1 223 ? 8.878 -14.203 4.548 1.00 96.81 223 VAL A O 1
ATOM 1752 N N . PRO A 1 224 ? 7.266 -14.887 5.970 1.00 94.94 224 PRO A N 1
ATOM 1753 C CA . PRO A 1 224 ? 8.005 -16.055 6.433 1.00 94.94 224 PRO A CA 1
ATOM 1754 C C . PRO A 1 224 ? 8.449 -16.951 5.268 1.00 94.94 224 PRO A C 1
ATOM 1756 O O . PRO A 1 224 ? 7.610 -17.308 4.439 1.00 94.94 224 PRO A O 1
ATOM 1759 N N . PRO A 1 225 ? 9.712 -17.426 5.219 1.00 93.75 225 PRO A N 1
ATOM 1760 C CA . PRO A 1 225 ? 10.216 -18.226 4.097 1.00 93.75 225 PRO A CA 1
ATOM 1761 C C . PRO A 1 225 ? 9.373 -19.461 3.763 1.00 93.75 225 PRO A C 1
ATOM 1763 O O . PRO A 1 225 ? 9.298 -19.861 2.607 1.00 93.75 225 PRO A O 1
ATOM 1766 N N . ALA A 1 226 ? 8.703 -20.047 4.760 1.00 93.44 226 ALA A N 1
ATOM 1767 C CA . ALA A 1 226 ? 7.805 -21.178 4.556 1.00 93.44 226 ALA A CA 1
ATOM 1768 C C . ALA A 1 226 ? 6.612 -20.838 3.647 1.00 93.44 226 ALA A C 1
ATOM 1770 O O . ALA A 1 226 ? 6.158 -21.710 2.926 1.00 93.44 226 ALA A O 1
ATOM 1771 N N . ARG A 1 227 ? 6.123 -19.591 3.640 1.00 95.00 227 ARG A N 1
ATOM 1772 C CA . ARG A 1 227 ? 4.966 -19.150 2.841 1.00 95.00 227 ARG A CA 1
ATOM 1773 C C . ARG A 1 227 ? 5.294 -18.932 1.365 1.00 95.00 227 ARG A C 1
ATOM 1775 O O . ARG A 1 227 ? 4.401 -19.016 0.532 1.00 95.00 227 ARG A O 1
ATOM 1782 N N . TRP A 1 228 ? 6.564 -18.715 1.026 1.00 96.62 228 TRP A N 1
ATOM 1783 C CA . TRP A 1 228 ? 6.994 -18.317 -0.320 1.00 96.62 228 TRP A CA 1
ATOM 1784 C C . TRP A 1 228 ? 6.679 -19.326 -1.425 1.00 96.62 228 TRP A C 1
ATOM 1786 O O . TRP A 1 228 ? 6.647 -18.944 -2.592 1.00 96.62 228 TRP A O 1
ATOM 1796 N N . THR A 1 229 ? 6.484 -20.596 -1.066 1.00 94.50 229 THR A N 1
ATOM 1797 C CA . THR A 1 229 ? 6.255 -21.703 -2.005 1.00 94.50 229 THR A CA 1
ATOM 1798 C C . THR A 1 229 ? 4.956 -22.467 -1.734 1.00 94.50 229 THR A C 1
ATOM 1800 O O . THR A 1 229 ? 4.754 -23.519 -2.332 1.00 94.50 229 THR A O 1
ATOM 1803 N N . LEU A 1 230 ? 4.126 -22.020 -0.782 1.00 87.00 230 LEU A N 1
ATOM 1804 C CA . LEU A 1 230 ? 2.938 -22.772 -0.351 1.00 87.00 230 LEU A CA 1
ATOM 1805 C C . LEU A 1 230 ? 1.702 -22.465 -1.185 1.00 87.00 230 LEU A C 1
ATOM 1807 O O . LEU A 1 230 ? 0.939 -23.373 -1.500 1.00 87.00 230 LEU A O 1
ATOM 1811 N N . GLU A 1 231 ? 1.492 -21.191 -1.495 1.00 87.12 231 GLU A N 1
ATOM 1812 C CA . GLU A 1 231 ? 0.253 -20.706 -2.088 1.00 87.12 231 GLU A CA 1
ATOM 1813 C C . GLU A 1 231 ? 0.534 -20.146 -3.481 1.00 87.12 231 GLU A C 1
ATOM 1815 O O . GLU A 1 231 ? 1.509 -19.420 -3.694 1.00 87.12 231 GLU A O 1
ATOM 1820 N N . GLU A 1 232 ? -0.324 -20.507 -4.433 1.00 91.31 232 GLU A N 1
ATOM 1821 C CA . GLU A 1 232 ? -0.366 -19.855 -5.737 1.00 91.31 232 GLU A CA 1
ATOM 1822 C C . GLU A 1 232 ? -1.063 -18.501 -5.571 1.00 91.31 232 GLU A C 1
ATOM 1824 O O . GLU A 1 232 ? -2.234 -18.437 -5.196 1.00 91.31 232 GLU A O 1
ATOM 1829 N N . LEU A 1 233 ? -0.324 -17.418 -5.811 1.00 91.81 233 LEU A N 1
ATOM 1830 C CA . LEU A 1 233 ? -0.808 -16.038 -5.679 1.00 91.81 233 LEU A CA 1
ATOM 1831 C C . LEU A 1 233 ? -1.549 -15.598 -6.938 1.00 91.81 233 LEU A C 1
ATOM 1833 O O . LEU A 1 233 ? -2.539 -14.873 -6.887 1.00 91.81 233 LEU A O 1
ATOM 1837 N N . THR A 1 234 ? -1.056 -16.080 -8.073 1.00 92.38 234 THR A N 1
ATOM 1838 C CA . THR A 1 234 ? -1.707 -16.044 -9.378 1.00 92.38 234 THR A CA 1
ATOM 1839 C C . THR A 1 234 ? -1.638 -17.454 -9.980 1.00 92.38 234 THR A C 1
ATOM 1841 O O . THR A 1 234 ? -0.850 -18.271 -9.489 1.00 92.38 234 THR A O 1
ATOM 1844 N N . PRO A 1 235 ? -2.466 -17.800 -10.988 1.00 93.50 235 PRO A N 1
ATOM 1845 C CA . PRO A 1 235 ? -2.549 -19.170 -11.496 1.00 93.50 235 PRO A CA 1
ATOM 1846 C C . PRO A 1 235 ? -1.173 -19.783 -11.817 1.00 93.50 235 PRO A C 1
ATOM 1848 O O . PRO A 1 235 ? -0.500 -19.364 -12.758 1.00 93.50 235 PRO A O 1
ATOM 1851 N N . GLY A 1 236 ? -0.758 -20.788 -11.037 1.00 92.81 236 GLY A N 1
ATOM 1852 C CA . GLY A 1 236 ? 0.508 -21.508 -11.211 1.00 92.81 236 GLY A CA 1
ATOM 1853 C C . GLY A 1 236 ? 1.786 -20.814 -10.709 1.00 92.81 236 GLY A C 1
ATOM 1854 O O . GLY A 1 236 ? 2.879 -21.310 -11.014 1.00 92.81 236 GLY A O 1
ATOM 1855 N N . TRP A 1 237 ? 1.688 -19.677 -10.008 1.00 97.25 237 TRP A N 1
ATOM 1856 C CA . TRP A 1 237 ? 2.836 -18.871 -9.568 1.00 97.25 237 TRP A CA 1
ATOM 1857 C C . TRP A 1 237 ? 2.784 -18.585 -8.067 1.00 97.25 237 TRP A C 1
ATOM 1859 O O . TRP A 1 237 ? 1.820 -18.028 -7.542 1.00 97.25 237 TRP A O 1
ATOM 1869 N N . THR A 1 238 ? 3.864 -18.934 -7.377 1.00 97.38 238 THR A N 1
ATOM 1870 C CA . THR A 1 238 ? 4.084 -18.634 -5.955 1.00 97.38 238 THR A CA 1
ATOM 1871 C C . THR A 1 238 ? 4.760 -17.268 -5.763 1.00 97.38 238 THR A C 1
ATOM 1873 O O . THR A 1 238 ? 5.214 -16.656 -6.734 1.00 97.38 238 THR A O 1
ATOM 1876 N N . LEU A 1 239 ? 4.898 -16.784 -4.516 1.00 97.88 239 LEU A N 1
ATOM 1877 C CA . LEU A 1 239 ? 5.655 -15.547 -4.238 1.00 97.88 239 LEU A CA 1
ATOM 1878 C C . LEU A 1 239 ? 7.077 -15.626 -4.800 1.00 97.88 239 LEU A C 1
ATOM 1880 O O . LEU A 1 239 ? 7.560 -14.681 -5.421 1.00 97.88 239 LEU A O 1
ATOM 1884 N N . ARG A 1 240 ? 7.743 -16.769 -4.599 1.00 97.88 240 ARG A N 1
ATOM 1885 C CA . ARG A 1 240 ? 9.092 -16.990 -5.122 1.00 97.88 240 ARG A CA 1
ATOM 1886 C C . ARG A 1 240 ? 9.126 -16.842 -6.640 1.00 97.88 240 ARG A C 1
ATOM 1888 O O . ARG A 1 240 ? 10.046 -16.216 -7.151 1.00 97.88 240 ARG A O 1
ATOM 1895 N N . ASP A 1 241 ? 8.147 -17.408 -7.340 1.00 98.00 241 ASP A N 1
ATOM 1896 C CA . ASP A 1 241 ? 8.113 -17.364 -8.803 1.00 98.00 241 ASP A CA 1
ATOM 1897 C C . ASP A 1 241 ? 7.935 -15.918 -9.297 1.00 98.00 241 ASP A C 1
ATOM 1899 O O . ASP A 1 241 ? 8.636 -15.497 -10.212 1.00 98.00 241 ASP A O 1
ATOM 1903 N N . HIS A 1 242 ? 7.097 -15.116 -8.628 1.00 98.12 242 HIS A N 1
ATOM 1904 C CA . HIS A 1 242 ? 6.969 -13.686 -8.922 1.00 98.12 242 HIS A CA 1
ATOM 1905 C C . HIS A 1 242 ? 8.266 -12.898 -8.678 1.00 98.12 242 HIS A C 1
ATOM 1907 O O . HIS A 1 242 ? 8.663 -12.100 -9.523 1.00 98.12 242 HIS A O 1
ATOM 1913 N N . VAL A 1 243 ? 8.944 -13.115 -7.546 1.00 98.44 243 VAL A N 1
ATOM 1914 C CA . VAL A 1 243 ? 10.218 -12.432 -7.244 1.00 98.44 243 VAL A CA 1
ATOM 1915 C C . VAL A 1 243 ? 11.308 -12.844 -8.233 1.00 98.44 243 VAL A C 1
ATOM 1917 O O . VAL A 1 243 ? 12.062 -11.999 -8.712 1.00 98.44 243 VAL A O 1
ATOM 1920 N N . GLY A 1 244 ? 11.363 -14.129 -8.584 1.00 98.06 244 GLY A N 1
ATOM 1921 C CA . GLY A 1 244 ? 12.287 -14.631 -9.589 1.00 98.06 244 GLY A CA 1
ATOM 1922 C C . GLY A 1 244 ? 12.035 -14.028 -10.972 1.00 98.06 244 GLY A C 1
ATOM 1923 O O . GLY A 1 244 ? 12.976 -13.590 -11.626 1.00 98.06 244 GLY A O 1
ATOM 1924 N N . HIS A 1 245 ? 10.771 -13.930 -11.375 1.00 97.94 245 HIS A N 1
ATOM 1925 C CA . HIS A 1 245 ? 10.366 -13.310 -12.633 1.00 97.94 245 HIS A CA 1
ATOM 1926 C C . HIS A 1 245 ? 10.745 -11.823 -12.720 1.00 97.94 245 HIS A C 1
ATOM 1928 O O . HIS A 1 245 ? 11.237 -11.375 -13.756 1.00 97.94 245 HIS A O 1
ATOM 1934 N N . LEU A 1 246 ? 10.579 -11.063 -11.631 1.00 98.50 246 LEU A N 1
ATOM 1935 C CA . LEU A 1 24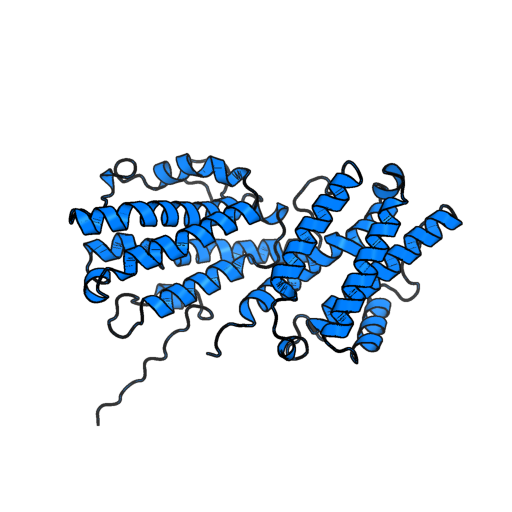6 ? 11.045 -9.674 -11.563 1.00 98.50 246 LEU A CA 1
ATOM 1936 C C . LEU A 1 246 ? 12.560 -9.575 -11.815 1.00 98.50 246 LEU A C 1
ATOM 1938 O O . LEU A 1 246 ? 13.014 -8.698 -12.547 1.00 98.50 246 LEU A O 1
ATOM 1942 N N . ALA A 1 247 ? 13.341 -10.499 -11.249 1.00 98.62 247 ALA A N 1
ATOM 1943 C CA . ALA A 1 247 ? 14.787 -10.551 -11.454 1.00 98.62 247 ALA A CA 1
ATOM 1944 C C . ALA A 1 247 ? 15.174 -10.917 -12.903 1.00 98.62 247 ALA A C 1
ATOM 1946 O O . ALA A 1 247 ? 16.156 -10.392 -13.436 1.00 98.62 247 ALA A O 1
ATOM 1947 N N . ASP A 1 248 ? 14.399 -11.792 -13.552 1.00 98.38 248 ASP A N 1
ATOM 1948 C CA . ASP A 1 248 ? 14.606 -12.171 -14.955 1.00 98.38 248 ASP A CA 1
ATOM 1949 C C . ASP A 1 248 ? 14.396 -10.969 -15.891 1.00 98.38 248 ASP A C 1
ATOM 1951 O O . ASP A 1 248 ? 15.256 -10.685 -16.727 1.00 98.38 248 ASP A O 1
ATOM 1955 N N . TRP A 1 249 ? 13.316 -10.202 -15.708 1.00 98.31 249 TRP A N 1
ATOM 1956 C CA . TRP A 1 249 ? 13.077 -8.981 -16.490 1.00 98.31 249 TRP A CA 1
ATOM 1957 C C . TRP A 1 249 ? 14.101 -7.884 -16.215 1.00 98.31 249 TRP A C 1
ATOM 1959 O O . TRP A 1 249 ? 14.546 -7.224 -17.152 1.00 98.31 249 TRP A O 1
ATOM 1969 N N . ALA A 1 250 ? 14.541 -7.718 -14.966 1.00 98.62 250 ALA A N 1
ATOM 1970 C CA . ALA A 1 250 ? 15.604 -6.768 -14.659 1.00 98.62 250 ALA A CA 1
ATOM 1971 C C . ALA A 1 250 ? 16.919 -7.135 -15.378 1.00 98.62 250 ALA A C 1
ATOM 1973 O O . ALA A 1 250 ? 17.595 -6.277 -15.949 1.00 98.62 250 ALA A O 1
ATOM 1974 N N . THR A 1 251 ? 17.245 -8.429 -15.438 1.00 98.50 251 THR A N 1
ATOM 1975 C CA . THR A 1 251 ? 18.398 -8.932 -16.202 1.00 98.50 251 THR A CA 1
ATOM 1976 C C . THR A 1 251 ? 18.239 -8.666 -17.702 1.00 98.50 251 THR A C 1
ATOM 1978 O O . THR A 1 251 ? 19.192 -8.247 -18.366 1.00 98.50 251 THR A O 1
ATOM 1981 N N . GLU A 1 252 ? 17.036 -8.851 -18.245 1.00 98.12 252 GLU A N 1
ATOM 1982 C CA . GLU A 1 252 ? 16.754 -8.578 -19.656 1.00 98.12 252 GLU A CA 1
ATOM 1983 C C . GLU A 1 252 ? 16.832 -7.078 -19.986 1.00 98.12 252 GLU A C 1
ATOM 1985 O O . GLU A 1 252 ? 17.395 -6.704 -21.016 1.00 98.12 252 GLU A O 1
ATOM 1990 N N . GLY A 1 253 ? 16.398 -6.203 -19.074 1.00 98.38 253 GLY A N 1
ATOM 1991 C CA . GLY A 1 253 ? 16.584 -4.754 -19.187 1.00 98.38 253 GLY A CA 1
ATOM 1992 C C . GLY A 1 253 ? 18.063 -4.350 -19.251 1.00 98.38 253 GLY A C 1
ATOM 1993 O O . GLY A 1 253 ? 18.447 -3.524 -20.084 1.00 98.38 253 GLY A O 1
ATOM 1994 N N . VAL A 1 254 ? 18.935 -4.988 -18.452 1.00 98.75 254 VAL A N 1
ATOM 1995 C CA . VAL A 1 254 ? 20.397 -4.772 -18.534 1.00 98.75 254 VAL A CA 1
ATOM 1996 C C . VAL A 1 254 ? 20.904 -5.139 -19.926 1.00 98.75 254 VAL A C 1
ATOM 1998 O O . VAL A 1 254 ? 21.674 -4.388 -20.536 1.00 98.75 254 VAL A O 1
ATOM 2001 N N . ARG A 1 255 ? 20.457 -6.285 -20.455 1.00 98.44 255 ARG A N 1
ATOM 2002 C CA . ARG A 1 255 ? 20.821 -6.748 -21.799 1.00 98.44 255 ARG A CA 1
ATOM 2003 C C . ARG A 1 255 ? 20.340 -5.775 -22.875 1.00 98.44 255 ARG A C 1
ATOM 2005 O O . ARG A 1 255 ? 21.110 -5.469 -23.788 1.00 98.44 255 ARG A O 1
ATOM 2012 N N . ALA A 1 256 ? 19.115 -5.270 -22.761 1.00 98.50 256 ALA A N 1
ATOM 2013 C CA . ALA A 1 256 ? 18.533 -4.315 -23.696 1.00 98.50 256 ALA A CA 1
ATOM 2014 C C . ALA A 1 256 ? 19.342 -3.013 -23.767 1.00 98.50 256 ALA A C 1
ATOM 2016 O O . ALA A 1 256 ? 19.716 -2.586 -24.862 1.00 98.50 256 ALA A O 1
ATOM 2017 N N . ILE A 1 257 ? 19.694 -2.434 -22.613 1.00 98.69 257 ILE A N 1
ATOM 2018 C CA . ILE A 1 257 ? 20.534 -1.228 -22.534 1.00 98.69 257 ILE A CA 1
ATOM 2019 C C . ILE A 1 257 ? 21.929 -1.493 -23.120 1.00 98.69 257 ILE A C 1
ATOM 2021 O O . ILE A 1 257 ? 22.455 -0.676 -23.876 1.00 98.69 257 ILE A O 1
ATOM 2025 N N . GLY A 1 258 ? 22.523 -2.656 -22.838 1.00 98.62 258 GLY A N 1
ATOM 2026 C CA . GLY A 1 258 ? 23.811 -3.045 -23.418 1.00 98.62 258 GLY A CA 1
ATOM 2027 C C . GLY A 1 258 ? 23.785 -3.135 -24.951 1.00 98.62 258 GLY A C 1
ATOM 2028 O O . GLY A 1 258 ? 24.713 -2.669 -25.617 1.00 98.62 258 GLY A O 1
ATOM 2029 N N . ILE A 1 259 ? 22.714 -3.692 -25.525 1.00 98.44 259 ILE A N 1
ATOM 2030 C CA . ILE A 1 259 ? 22.515 -3.767 -26.982 1.00 98.44 259 ILE A CA 1
ATOM 2031 C C . ILE A 1 259 ? 22.309 -2.376 -27.579 1.00 98.44 259 ILE A C 1
ATOM 2033 O O . ILE A 1 259 ? 22.904 -2.072 -28.619 1.00 98.44 259 ILE A O 1
ATOM 2037 N N . PHE A 1 260 ? 21.528 -1.526 -26.912 1.00 98.62 260 PHE A N 1
ATOM 2038 C CA . PHE A 1 260 ? 21.324 -0.144 -27.328 1.00 98.62 260 PHE A CA 1
ATOM 2039 C C . PHE A 1 260 ? 22.651 0.619 -27.399 1.00 98.62 260 PHE A C 1
ATOM 2041 O O . PHE A 1 260 ? 22.958 1.200 -28.436 1.00 98.62 260 PHE A O 1
ATOM 2048 N N . HIS A 1 261 ? 23.511 0.516 -26.382 1.00 98.44 261 HIS A N 1
ATOM 2049 C CA . HIS A 1 261 ? 24.847 1.131 -26.420 1.00 98.44 261 HIS A CA 1
ATOM 2050 C C . HIS A 1 261 ? 25.731 0.605 -27.550 1.00 98.44 261 HIS A C 1
ATOM 2052 O O . HIS A 1 261 ? 26.475 1.364 -28.169 1.00 98.44 261 HIS A O 1
ATOM 2058 N N . ALA A 1 262 ? 25.671 -0.698 -27.826 1.00 98.44 262 ALA A N 1
ATOM 2059 C CA . ALA A 1 262 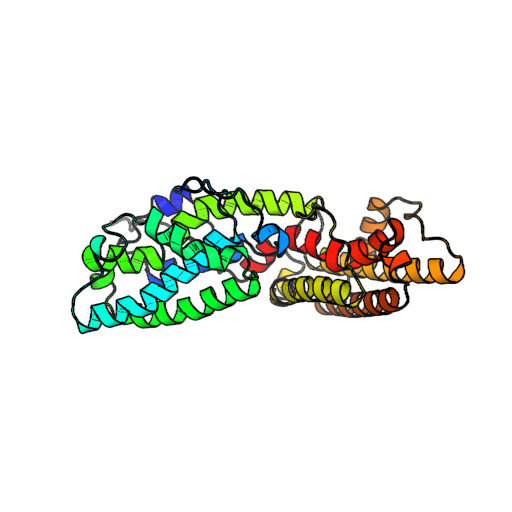? 26.517 -1.321 -28.838 1.00 98.44 262 ALA A CA 1
ATOM 2060 C C . ALA A 1 262 ? 26.067 -1.020 -30.278 1.00 98.44 262 ALA A C 1
ATOM 2062 O O . ALA A 1 262 ? 26.896 -1.011 -31.189 1.00 98.44 262 ALA A O 1
ATOM 2063 N N . THR A 1 263 ? 24.765 -0.823 -30.498 1.00 98.19 263 THR A N 1
ATOM 2064 C CA . THR A 1 263 ? 24.169 -0.825 -31.846 1.00 98.19 263 THR A CA 1
ATOM 2065 C C . THR A 1 263 ? 23.349 0.419 -32.179 1.00 98.19 263 THR A C 1
ATOM 2067 O O . THR A 1 263 ? 23.006 0.626 -33.341 1.00 98.19 263 THR A O 1
ATOM 2070 N N . GLY A 1 264 ? 23.014 1.242 -31.184 1.00 97.69 264 GLY A N 1
ATOM 2071 C CA . GLY A 1 264 ? 22.070 2.353 -31.304 1.00 97.69 264 GLY A CA 1
ATOM 2072 C C . GLY A 1 264 ? 20.612 1.920 -31.488 1.00 97.69 264 GLY A C 1
ATOM 2073 O O . GLY A 1 264 ? 19.780 2.750 -31.837 1.00 97.69 264 GLY A O 1
ATOM 2074 N N . THR A 1 265 ? 20.293 0.632 -31.314 1.00 97.56 265 THR A N 1
ATOM 2075 C CA . THR A 1 265 ? 18.939 0.081 -31.485 1.00 97.56 265 THR A CA 1
ATOM 2076 C C . THR A 1 265 ? 18.524 -0.687 -30.238 1.00 97.56 265 THR A C 1
ATOM 2078 O O . THR A 1 265 ? 19.314 -1.455 -29.689 1.00 97.56 265 THR A O 1
ATOM 2081 N N . TRP A 1 266 ? 17.286 -0.488 -29.790 1.00 97.75 266 TRP A N 1
ATOM 2082 C CA . TRP A 1 266 ? 16.730 -1.223 -28.658 1.00 97.75 266 TRP A CA 1
ATOM 2083 C C . TRP A 1 266 ? 16.471 -2.686 -29.002 1.00 97.75 266 TRP A C 1
ATOM 2085 O O . TRP A 1 266 ? 16.151 -3.043 -30.137 1.00 97.75 266 TRP A O 1
ATOM 2095 N N . LEU A 1 267 ? 16.601 -3.535 -27.988 1.00 96.44 267 LEU A N 1
ATOM 2096 C CA . LEU A 1 267 ? 16.232 -4.936 -28.078 1.00 96.44 267 LEU A CA 1
ATOM 2097 C C . LEU A 1 267 ? 14.726 -5.067 -28.367 1.00 96.44 267 LEU A C 1
ATOM 2099 O O . LEU A 1 267 ? 13.912 -4.360 -27.776 1.00 96.44 267 LEU A O 1
ATOM 2103 N N . SER A 1 268 ? 14.372 -5.961 -29.290 1.00 94.00 268 SER A N 1
ATOM 2104 C CA . SER A 1 268 ? 12.983 -6.359 -29.540 1.00 94.00 268 SER A CA 1
ATOM 2105 C C . SER A 1 268 ? 12.532 -7.424 -28.544 1.00 94.00 268 SER A C 1
ATOM 2107 O O . SER A 1 268 ? 13.367 -8.135 -27.982 1.00 94.00 268 SER A O 1
ATOM 2109 N N . ASP A 1 269 ? 11.219 -7.563 -28.380 1.00 92.19 269 ASP A N 1
ATOM 2110 C CA . ASP A 1 269 ? 10.626 -8.631 -27.575 1.00 92.19 269 ASP A CA 1
ATOM 2111 C C . ASP A 1 269 ? 11.152 -10.022 -27.978 1.00 92.19 269 ASP A C 1
ATOM 2113 O O . ASP A 1 269 ? 11.543 -10.228 -29.134 1.00 92.19 269 ASP A O 1
ATOM 2117 N N . PRO A 1 270 ? 11.147 -11.000 -27.053 1.00 93.62 270 PRO A N 1
ATOM 2118 C CA . PRO A 1 270 ? 11.561 -12.364 -27.357 1.00 93.62 270 PRO A CA 1
ATOM 2119 C C . PRO A 1 270 ? 10.795 -12.957 -28.550 1.00 93.62 270 PRO A C 1
ATOM 2121 O O . PRO A 1 270 ? 9.567 -12.916 -28.582 1.00 93.62 270 PRO A O 1
ATOM 2124 N N . ASP A 1 271 ? 11.510 -13.596 -29.483 1.00 94.44 271 ASP A N 1
ATOM 2125 C CA . ASP A 1 271 ? 10.923 -14.195 -30.700 1.00 94.44 271 ASP A CA 1
ATOM 2126 C C . ASP A 1 271 ? 9.824 -15.234 -30.409 1.00 94.44 271 ASP A C 1
ATOM 2128 O O . ASP A 1 271 ? 8.919 -15.450 -31.214 1.00 94.44 271 ASP A O 1
ATOM 2132 N N . GLU A 1 272 ? 9.905 -15.908 -29.261 1.00 94.62 272 GLU A N 1
ATOM 2133 C CA . GLU A 1 272 ? 8.913 -16.894 -28.816 1.00 94.62 272 GLU A CA 1
ATOM 2134 C C . GLU A 1 272 ? 7.644 -16.271 -28.208 1.00 94.62 272 GLU A C 1
ATOM 2136 O O . GLU A 1 272 ? 6.687 -16.990 -27.922 1.00 94.62 272 GLU A O 1
ATOM 2141 N N . GLY A 1 273 ? 7.635 -14.951 -28.013 1.00 97.00 273 GLY A N 1
ATOM 2142 C CA . GLY A 1 273 ? 6.610 -14.212 -27.287 1.00 97.00 273 GLY A CA 1
ATOM 2143 C C . GLY A 1 273 ? 6.884 -14.105 -25.783 1.00 97.00 273 GLY A C 1
ATOM 2144 O O . GLY A 1 273 ? 7.536 -14.954 -25.174 1.00 97.00 273 GLY A O 1
ATOM 2145 N N . ILE A 1 274 ? 6.341 -13.047 -25.176 1.00 95.38 274 ILE A N 1
ATOM 2146 C CA . ILE A 1 274 ? 6.520 -12.712 -23.754 1.00 95.38 274 ILE A CA 1
ATOM 2147 C C . ILE A 1 274 ? 6.039 -13.846 -22.836 1.00 95.38 274 ILE A C 1
ATOM 2149 O O . ILE A 1 274 ? 6.756 -14.234 -21.917 1.00 95.38 274 ILE A O 1
ATOM 2153 N N . ASP A 1 275 ? 4.869 -14.432 -23.104 1.00 95.50 275 ASP A N 1
ATOM 2154 C CA . ASP A 1 275 ? 4.294 -15.472 -22.238 1.00 95.50 275 ASP A CA 1
ATOM 2155 C C . ASP A 1 275 ? 5.132 -16.756 -22.222 1.00 95.50 275 ASP A C 1
ATOM 2157 O O . ASP A 1 275 ? 5.420 -17.301 -21.156 1.00 95.50 275 ASP A O 1
ATOM 2161 N N . ALA A 1 276 ? 5.581 -17.218 -23.394 1.00 96.75 276 ALA A N 1
ATOM 2162 C CA . ALA A 1 276 ?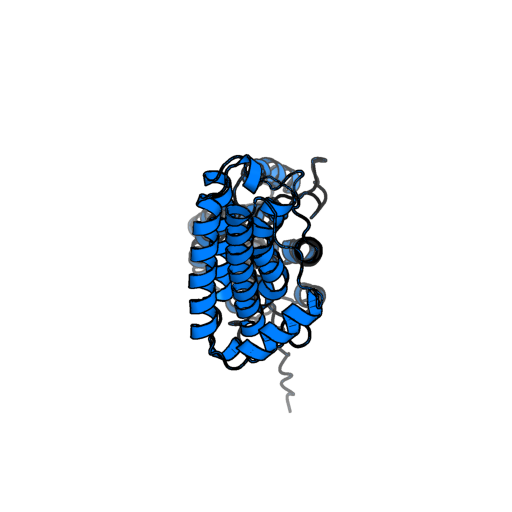 6.427 -18.406 -23.498 1.00 96.75 276 ALA A CA 1
ATOM 2163 C C . ALA A 1 276 ? 7.812 -18.171 -22.870 1.00 96.75 276 ALA A C 1
ATOM 2165 O O . ALA A 1 276 ? 8.355 -19.060 -22.206 1.00 96.75 276 ALA A O 1
ATOM 2166 N N . TRP A 1 277 ? 8.358 -16.958 -23.018 1.00 97.50 277 TRP A N 1
ATOM 2167 C CA . TRP A 1 277 ? 9.594 -16.557 -22.349 1.00 97.50 277 TRP A CA 1
ATOM 2168 C C . TRP A 1 277 ? 9.435 -16.570 -20.822 1.00 97.50 277 TRP A C 1
ATOM 2170 O O . TRP A 1 277 ? 10.276 -17.154 -20.130 1.00 97.50 277 TRP A O 1
ATOM 2180 N N . ASN A 1 278 ? 8.336 -16.002 -20.307 1.00 96.81 278 ASN A N 1
ATOM 2181 C CA . ASN A 1 278 ? 8.013 -15.947 -18.879 1.00 96.81 278 ASN A CA 1
ATOM 2182 C C . ASN A 1 278 ? 7.875 -17.351 -18.282 1.00 96.81 278 ASN A C 1
ATOM 2184 O O . ASN A 1 278 ? 8.501 -17.658 -17.266 1.00 96.81 278 ASN A O 1
ATOM 2188 N N . GLU A 1 279 ? 7.095 -18.223 -18.928 1.00 95.75 279 GLU A N 1
ATOM 2189 C CA . GLU A 1 279 ? 6.873 -19.592 -18.457 1.00 95.75 279 GLU A CA 1
ATOM 2190 C C . GLU A 1 279 ? 8.189 -20.373 -18.378 1.00 95.75 279 GLU A C 1
ATOM 2192 O O . GLU A 1 279 ? 8.471 -21.028 -17.369 1.00 95.75 279 GLU A O 1
ATOM 2197 N N . ARG A 1 280 ? 9.044 -20.258 -19.400 1.00 96.81 280 ARG A N 1
ATOM 2198 C CA . ARG A 1 280 ? 10.343 -20.936 -19.413 1.00 96.81 280 ARG A CA 1
ATOM 2199 C C . ARG A 1 280 ? 11.263 -20.465 -18.283 1.00 96.81 280 ARG A C 1
ATOM 2201 O O . ARG A 1 280 ? 11.914 -21.306 -17.661 1.00 96.81 280 ARG A O 1
ATOM 2208 N N . HIS A 1 281 ? 11.320 -19.161 -18.011 1.00 97.00 281 HIS A N 1
ATOM 2209 C CA . HIS A 1 281 ? 12.169 -18.606 -16.949 1.00 97.00 281 HIS A CA 1
ATOM 2210 C C . HIS A 1 281 ? 11.675 -18.991 -15.551 1.00 97.00 281 HIS A C 1
ATOM 2212 O O . HIS A 1 281 ? 12.470 -19.432 -14.715 1.00 97.00 281 HIS A O 1
ATOM 2218 N N . VAL A 1 282 ? 10.359 -18.964 -15.321 1.00 95.69 282 VAL A N 1
ATOM 2219 C CA . VAL A 1 282 ? 9.772 -19.462 -14.068 1.00 95.69 282 VAL A CA 1
ATOM 2220 C C . VAL A 1 282 ? 10.075 -20.949 -13.880 1.00 95.69 282 VAL A C 1
ATOM 2222 O O . VAL A 1 282 ? 10.533 -21.359 -12.814 1.00 95.69 282 VAL A O 1
ATOM 2225 N N . VAL A 1 283 ? 9.900 -21.781 -14.913 1.00 95.62 283 VAL A N 1
ATOM 2226 C CA . VAL A 1 283 ? 10.229 -23.215 -14.829 1.00 95.62 283 VAL A CA 1
ATOM 2227 C C . VAL A 1 283 ? 11.700 -23.441 -14.471 1.00 95.62 283 VAL A C 1
ATOM 2229 O O . VAL A 1 283 ? 11.991 -24.312 -13.648 1.00 95.62 283 VAL A O 1
ATOM 2232 N N . ALA A 1 284 ? 12.617 -22.654 -15.036 1.00 95.62 284 ALA A N 1
ATOM 2233 C CA . ALA A 1 284 ? 14.048 -22.772 -14.765 1.00 95.62 284 ALA A CA 1
ATOM 2234 C C . ALA A 1 284 ? 14.428 -22.413 -13.315 1.00 95.62 284 ALA A C 1
ATOM 2236 O O . ALA A 1 284 ? 15.391 -22.966 -12.782 1.00 95.62 284 ALA A O 1
ATOM 2237 N N . THR A 1 285 ? 13.664 -21.533 -12.664 1.00 94.44 285 THR A N 1
ATOM 2238 C CA . THR A 1 285 ? 13.990 -20.962 -11.343 1.00 94.44 285 THR A CA 1
ATOM 2239 C C . THR A 1 285 ? 13.158 -21.558 -10.201 1.00 94.44 285 THR A C 1
ATOM 2241 O O . THR A 1 285 ? 13.462 -21.352 -9.027 1.00 94.44 285 THR A O 1
ATOM 2244 N N . ARG A 1 286 ? 12.180 -22.428 -10.497 1.00 91.69 286 ARG A N 1
ATOM 2245 C CA . ARG A 1 286 ? 11.345 -23.138 -9.500 1.00 91.69 286 ARG A CA 1
ATOM 2246 C C . ARG A 1 286 ? 12.110 -24.019 -8.500 1.00 91.69 286 ARG A C 1
ATOM 2248 O O . ARG A 1 286 ? 11.525 -24.468 -7.514 1.00 91.69 286 ARG A O 1
ATOM 2255 N N . GLY A 1 287 ? 13.387 -24.308 -8.740 1.00 91.75 287 GLY A N 1
ATOM 2256 C CA . GLY A 1 287 ? 14.254 -25.011 -7.789 1.00 91.75 287 GLY A CA 1
ATOM 2257 C C . GLY A 1 287 ? 14.892 -24.104 -6.729 1.00 91.75 287 GLY A C 1
ATOM 2258 O O . GLY A 1 287 ? 15.486 -24.613 -5.779 1.00 91.75 287 GLY A O 1
ATOM 2259 N N . GLU A 1 288 ? 14.796 -22.781 -6.880 1.00 95.81 288 GLU A N 1
ATOM 2260 C CA . GLU A 1 288 ? 15.446 -21.814 -5.997 1.00 95.81 288 GLU A CA 1
ATOM 2261 C C . GLU A 1 288 ? 14.807 -21.788 -4.602 1.00 95.81 288 GLU A C 1
ATOM 2263 O O . GLU A 1 288 ? 13.604 -22.014 -4.414 1.00 95.81 288 GLU A O 1
ATOM 2268 N N . THR A 1 289 ? 15.636 -21.480 -3.604 1.00 97.44 289 THR A N 1
ATOM 2269 C CA . THR A 1 289 ? 15.154 -21.126 -2.266 1.00 97.44 289 THR A CA 1
ATOM 2270 C C . THR A 1 289 ? 14.666 -19.672 -2.261 1.00 97.44 289 THR A C 1
ATOM 2272 O O . THR A 1 289 ? 15.145 -18.873 -3.067 1.00 97.44 289 THR A O 1
ATOM 2275 N N . PRO A 1 290 ? 13.786 -19.276 -1.322 1.00 97.25 290 PRO A N 1
ATOM 2276 C CA . PRO A 1 290 ? 13.387 -17.874 -1.155 1.00 97.25 290 PRO A CA 1
ATOM 2277 C C . PRO A 1 290 ? 14.571 -16.900 -1.051 1.00 97.25 290 PRO A C 1
ATOM 2279 O O . PRO A 1 290 ? 14.577 -15.846 -1.677 1.00 97.25 290 PRO A O 1
ATOM 2282 N N . ALA A 1 291 ? 15.614 -17.285 -0.309 1.00 98.19 291 ALA A N 1
ATOM 2283 C CA . ALA A 1 291 ? 16.817 -16.473 -0.152 1.00 98.19 291 ALA A CA 1
ATOM 2284 C C . ALA A 1 291 ? 17.608 -16.323 -1.464 1.00 98.19 291 ALA A C 1
ATOM 2286 O O . ALA A 1 291 ? 18.147 -15.253 -1.725 1.00 98.19 291 ALA A O 1
ATOM 2287 N N . ALA A 1 292 ? 17.668 -17.374 -2.290 1.00 98.19 292 ALA A N 1
ATOM 2288 C CA . ALA A 1 292 ? 18.323 -17.312 -3.595 1.00 98.19 292 ALA A CA 1
ATOM 2289 C C . ALA A 1 292 ? 17.547 -16.420 -4.577 1.00 98.19 292 ALA A C 1
ATOM 2291 O O . ALA A 1 292 ? 18.162 -15.587 -5.238 1.00 98.19 292 ALA A O 1
ATOM 2292 N N . ALA A 1 293 ? 16.215 -16.533 -4.608 1.00 98.12 293 ALA A N 1
ATOM 2293 C CA . ALA A 1 293 ? 15.365 -15.678 -5.437 1.00 98.12 293 ALA A CA 1
ATOM 2294 C C . ALA A 1 293 ? 15.511 -14.191 -5.060 1.00 98.12 293 ALA A C 1
ATOM 2296 O O . ALA A 1 293 ? 15.678 -13.348 -5.937 1.00 98.12 293 ALA A O 1
ATOM 2297 N N . LEU A 1 294 ? 15.531 -13.870 -3.758 1.00 98.50 294 LEU A N 1
ATOM 2298 C CA . LEU A 1 294 ? 15.785 -12.507 -3.273 1.00 98.50 294 LEU A CA 1
ATOM 2299 C C . LEU A 1 294 ? 17.177 -11.994 -3.644 1.00 98.50 294 LEU A C 1
ATOM 2301 O O . LEU A 1 294 ? 17.297 -10.876 -4.125 1.00 98.50 294 LEU A O 1
ATOM 2305 N N . ALA A 1 295 ? 18.223 -12.798 -3.443 1.00 98.62 295 ALA A N 1
ATOM 2306 C CA . ALA A 1 295 ? 19.583 -12.387 -3.785 1.00 98.62 295 ALA A CA 1
ATOM 2307 C C . ALA A 1 295 ? 19.725 -12.091 -5.286 1.00 98.62 295 ALA A C 1
ATOM 2309 O O . ALA A 1 295 ? 20.364 -11.113 -5.665 1.00 98.62 295 ALA A O 1
ATOM 2310 N N . ARG A 1 296 ? 19.086 -12.908 -6.131 1.00 98.44 296 ARG A N 1
ATOM 2311 C CA . ARG A 1 296 ? 19.058 -12.714 -7.583 1.00 98.44 296 ARG A CA 1
ATOM 2312 C C . ARG A 1 296 ? 18.283 -11.458 -7.980 1.00 98.44 296 ARG A C 1
ATOM 2314 O O . ARG A 1 296 ? 18.744 -10.722 -8.846 1.00 98.44 296 ARG A O 1
ATOM 2321 N N . TYR A 1 297 ? 17.150 -11.193 -7.329 1.00 98.69 297 TYR A N 1
ATOM 2322 C CA . TYR A 1 297 ? 16.413 -9.939 -7.491 1.00 98.69 297 TYR A CA 1
ATOM 2323 C C . TYR A 1 297 ? 17.271 -8.727 -7.115 1.00 98.69 297 TYR A C 1
ATOM 2325 O O . TYR A 1 297 ? 17.379 -7.802 -7.912 1.00 98.69 297 TYR A O 1
ATOM 2333 N N . ASP A 1 298 ? 17.941 -8.760 -5.960 1.00 98.81 298 ASP A N 1
ATOM 2334 C CA . ASP A 1 298 ? 18.781 -7.658 -5.478 1.00 98.81 298 ASP A CA 1
ATOM 2335 C C . ASP A 1 298 ? 19.952 -7.369 -6.435 1.00 98.81 298 ASP A C 1
ATOM 2337 O O . ASP A 1 298 ? 20.246 -6.210 -6.737 1.00 98.81 298 ASP A O 1
ATOM 2341 N N . GLU A 1 299 ? 20.600 -8.416 -6.955 1.00 98.81 299 GLU A N 1
ATOM 2342 C CA . GLU A 1 299 ? 21.675 -8.289 -7.942 1.00 98.81 299 GLU A CA 1
ATOM 2343 C C . GLU A 1 299 ? 21.169 -7.710 -9.271 1.00 98.81 299 GLU A C 1
ATOM 2345 O O . GLU A 1 299 ? 21.755 -6.756 -9.790 1.00 98.81 299 GLU A O 1
ATOM 2350 N N . ALA A 1 300 ? 20.071 -8.249 -9.808 1.00 98.81 300 ALA A N 1
ATOM 2351 C CA . ALA A 1 300 ? 19.511 -7.810 -11.083 1.00 98.81 300 ALA A CA 1
ATOM 2352 C C . ALA A 1 300 ? 18.958 -6.377 -11.011 1.00 98.81 300 ALA A C 1
ATOM 2354 O O . ALA A 1 300 ? 19.191 -5.582 -11.923 1.00 98.81 300 ALA A O 1
ATOM 2355 N N . HIS A 1 301 ? 18.290 -6.020 -9.909 1.00 98.69 301 HIS A N 1
ATOM 2356 C CA . HIS A 1 301 ? 17.796 -4.666 -9.635 1.00 98.69 301 HIS A CA 1
ATOM 2357 C C . HIS A 1 301 ? 18.945 -3.656 -9.598 1.00 98.69 301 HIS A C 1
ATOM 2359 O O . HIS A 1 301 ? 18.925 -2.665 -10.333 1.00 98.69 301 HIS A O 1
ATOM 2365 N N . ALA A 1 302 ? 19.999 -3.944 -8.827 1.00 98.81 302 ALA A N 1
ATOM 2366 C CA . ALA A 1 302 ? 21.177 -3.085 -8.745 1.00 98.81 302 ALA A CA 1
ATOM 2367 C C . ALA A 1 302 ? 21.898 -2.952 -10.099 1.00 98.81 302 ALA A C 1
ATOM 2369 O O . ALA A 1 302 ? 22.330 -1.854 -10.463 1.00 98.81 302 ALA A O 1
ATOM 2370 N N . ALA A 1 303 ? 22.010 -4.046 -10.858 1.00 98.88 303 ALA A N 1
ATOM 2371 C CA . ALA A 1 303 ? 22.626 -4.043 -12.181 1.00 98.88 303 ALA A CA 1
ATOM 2372 C C . ALA A 1 303 ? 21.825 -3.206 -13.190 1.00 98.88 303 ALA A C 1
ATOM 2374 O O . ALA A 1 303 ? 22.416 -2.401 -13.914 1.00 98.88 303 ALA A O 1
ATOM 2375 N N . LEU A 1 304 ? 20.496 -3.342 -13.218 1.00 98.75 304 LEU A N 1
ATOM 2376 C CA . LEU A 1 304 ? 19.644 -2.558 -14.113 1.00 98.75 304 LEU A CA 1
ATOM 2377 C C . LEU A 1 304 ? 19.659 -1.080 -13.738 1.00 98.75 304 LEU A C 1
ATOM 2379 O O . LEU A 1 304 ? 19.826 -0.228 -14.606 1.00 98.75 304 LEU A O 1
ATOM 2383 N N . LEU A 1 305 ? 19.609 -0.755 -12.451 1.00 98.62 305 LEU A N 1
ATOM 2384 C CA . LEU A 1 305 ? 19.782 0.615 -11.990 1.00 98.62 305 LEU A CA 1
ATOM 2385 C C . LEU A 1 305 ? 21.123 1.228 -12.416 1.00 98.62 305 LEU A C 1
ATOM 2387 O O . LEU A 1 305 ? 21.168 2.401 -12.791 1.00 98.62 305 LEU A O 1
ATOM 2391 N N . ALA A 1 306 ? 22.214 0.463 -12.355 1.00 98.75 306 ALA A N 1
ATOM 2392 C CA . ALA A 1 306 ? 23.518 0.919 -12.827 1.00 98.75 306 ALA A CA 1
ATOM 2393 C C . ALA A 1 306 ? 23.544 1.095 -14.355 1.00 98.75 306 ALA A C 1
ATOM 2395 O O . ALA A 1 306 ? 24.148 2.044 -14.847 1.00 98.75 306 ALA A O 1
ATOM 2396 N N . ALA A 1 307 ? 22.869 0.220 -15.105 1.00 98.75 307 ALA A N 1
ATOM 2397 C CA . ALA A 1 307 ? 22.728 0.351 -16.552 1.00 98.75 307 ALA A CA 1
ATOM 2398 C C . ALA A 1 307 ? 21.897 1.589 -16.932 1.00 98.75 307 ALA A C 1
ATOM 2400 O O . ALA A 1 307 ? 22.293 2.329 -17.830 1.00 98.75 307 ALA A O 1
ATOM 2401 N N . VAL A 1 308 ? 20.804 1.873 -16.219 1.00 98.56 308 VAL A N 1
ATOM 2402 C CA . VAL A 1 308 ? 19.977 3.073 -16.434 1.00 98.56 308 VAL A CA 1
ATOM 2403 C C . VA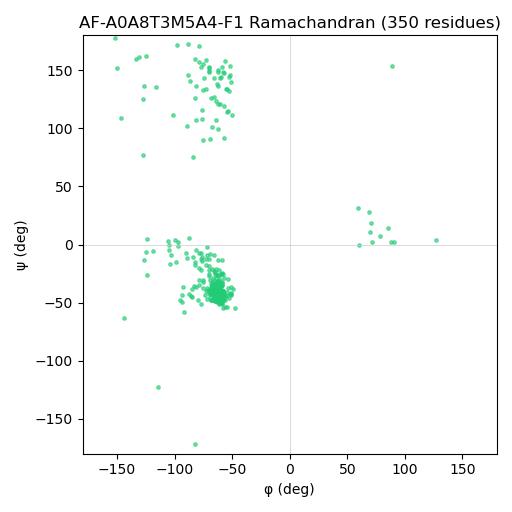L A 1 308 ? 20.797 4.355 -16.283 1.00 98.56 308 VAL A C 1
ATOM 2405 O O . VAL A 1 308 ? 20.672 5.239 -17.121 1.00 98.56 308 VAL A O 1
ATOM 2408 N N . ASP A 1 309 ? 21.702 4.433 -15.301 1.00 98.38 309 ASP A N 1
ATOM 2409 C CA . ASP A 1 309 ? 22.571 5.608 -15.100 1.00 98.38 309 ASP A CA 1
ATOM 2410 C C . ASP A 1 309 ? 23.524 5.892 -16.280 1.00 98.38 309 ASP A C 1
ATOM 2412 O O . ASP A 1 309 ? 24.146 6.954 -16.336 1.00 98.38 309 ASP A O 1
ATOM 2416 N N . THR A 1 310 ? 23.675 4.950 -17.216 1.00 98.56 310 THR A N 1
ATOM 2417 C CA . THR A 1 310 ? 24.500 5.136 -18.420 1.00 98.56 310 THR A CA 1
ATOM 2418 C C . THR A 1 310 ? 23.733 5.735 -19.599 1.00 98.56 310 THR A C 1
ATOM 2420 O O . THR A 1 310 ? 24.357 6.122 -20.589 1.00 98.56 310 THR A O 1
ATOM 2423 N N . LEU A 1 311 ? 22.402 5.802 -19.522 1.00 98.56 311 LEU A N 1
ATOM 2424 C CA . LEU A 1 311 ? 21.565 6.381 -20.567 1.00 98.56 311 LEU A CA 1
ATOM 2425 C C . LEU A 1 311 ? 21.613 7.910 -20.514 1.00 98.56 311 LEU A C 1
ATOM 2427 O O . LEU A 1 311 ? 21.799 8.526 -19.464 1.00 98.56 311 LEU A O 1
ATOM 2431 N N . THR A 1 312 ? 21.401 8.558 -21.659 1.00 98.38 312 THR A N 1
ATOM 2432 C CA . THR A 1 312 ? 21.027 9.973 -21.622 1.00 98.38 312 THR A CA 1
ATOM 2433 C C . THR A 1 312 ? 19.585 10.100 -21.131 1.00 98.38 312 THR A C 1
ATOM 2435 O O . THR A 1 312 ? 18.790 9.166 -21.237 1.00 98.38 312 THR A O 1
ATOM 2438 N N . ILE A 1 313 ? 19.203 11.273 -20.617 1.00 97.88 313 ILE A N 1
ATOM 2439 C CA . ILE A 1 313 ? 17.806 11.485 -20.215 1.00 97.88 313 ILE A CA 1
ATOM 2440 C C . ILE A 1 313 ? 16.841 11.433 -21.410 1.00 97.88 313 ILE A C 1
ATOM 2442 O O . ILE A 1 313 ? 15.669 11.115 -21.237 1.00 97.88 313 ILE A O 1
ATOM 2446 N N . GLU A 1 314 ? 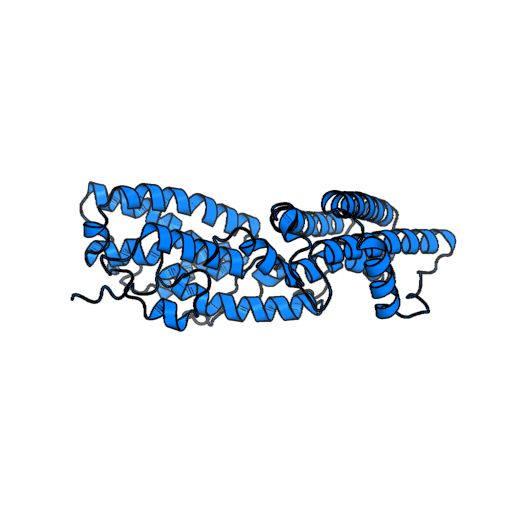17.323 11.735 -22.618 1.00 97.75 314 GLU A N 1
ATOM 2447 C CA . GLU A 1 314 ? 16.545 11.597 -23.849 1.00 97.75 314 GLU A CA 1
ATOM 2448 C C . GLU A 1 314 ? 16.285 10.120 -24.159 1.00 97.75 314 GLU A C 1
ATOM 2450 O O . GLU A 1 314 ? 15.132 9.736 -24.349 1.00 97.75 314 GLU A O 1
ATOM 2455 N N . ASP A 1 315 ? 17.321 9.278 -24.092 1.00 98.25 315 ASP A N 1
ATOM 2456 C CA . ASP A 1 315 ? 17.195 7.834 -24.310 1.00 98.25 315 ASP A CA 1
ATOM 2457 C C . ASP A 1 315 ? 16.307 7.182 -23.246 1.00 98.25 315 ASP A C 1
ATOM 2459 O O . ASP A 1 315 ? 15.396 6.431 -23.587 1.00 98.25 315 ASP A O 1
ATOM 2463 N N . LEU A 1 316 ? 16.504 7.517 -21.966 1.00 97.62 316 LEU A N 1
ATOM 2464 C CA . LEU A 1 316 ? 15.681 7.015 -20.859 1.00 97.62 316 LEU A CA 1
ATOM 2465 C C . LEU A 1 316 ? 14.198 7.381 -21.024 1.00 97.62 316 LEU A C 1
ATOM 2467 O O . LEU A 1 316 ? 13.319 6.614 -20.638 1.00 97.62 316 LEU A O 1
ATOM 2471 N N . ARG A 1 317 ? 13.901 8.559 -21.583 1.00 95.94 317 ARG A N 1
ATOM 2472 C CA . ARG A 1 317 ? 12.523 9.030 -21.790 1.00 95.94 317 ARG A CA 1
ATOM 2473 C C . ARG A 1 317 ? 11.935 8.624 -23.138 1.00 95.94 317 ARG A C 1
ATOM 2475 O O . ARG A 1 317 ? 10.737 8.845 -23.342 1.00 95.94 317 ARG A O 1
ATOM 2482 N N . SER A 1 318 ? 12.728 8.042 -24.038 1.00 96.69 318 SER A N 1
ATOM 2483 C CA . SER A 1 318 ? 12.212 7.446 -25.270 1.00 96.69 318 SER A CA 1
ATOM 2484 C C . SER A 1 318 ? 11.189 6.347 -24.939 1.00 96.69 318 SER A C 1
ATOM 2486 O O . SER A 1 318 ? 11.247 5.772 -23.849 1.00 96.69 318 SER A O 1
ATOM 2488 N N . PRO A 1 319 ? 10.215 6.053 -25.820 1.00 95.88 319 PRO A N 1
ATOM 2489 C CA . PRO A 1 319 ? 9.235 4.998 -25.565 1.00 95.88 319 PRO A CA 1
ATOM 2490 C C . PRO A 1 319 ? 9.883 3.653 -25.210 1.00 95.88 319 PRO A C 1
ATOM 2492 O O . PRO A 1 319 ? 9.502 3.034 -24.218 1.00 95.88 319 PRO A O 1
ATOM 2495 N N . GLU A 1 320 ? 10.896 3.244 -25.970 1.00 96.75 320 GLU A N 1
ATOM 2496 C CA . GLU A 1 320 ? 11.598 1.975 -25.800 1.00 96.75 320 GLU A CA 1
ATOM 2497 C C . GLU A 1 320 ? 12.525 1.988 -24.579 1.00 96.75 320 GLU A C 1
ATOM 2499 O O . GLU A 1 320 ? 12.520 1.037 -23.800 1.00 96.75 320 GLU A O 1
ATOM 2504 N N . GLY A 1 321 ? 13.280 3.072 -24.369 1.00 96.50 321 GLY A N 1
ATOM 2505 C CA . GLY A 1 321 ? 14.151 3.200 -23.200 1.00 96.50 321 GLY A CA 1
ATOM 2506 C C . GLY A 1 321 ? 13.366 3.256 -21.895 1.00 96.50 321 GLY A C 1
ATOM 2507 O O . GLY A 1 321 ? 13.760 2.627 -20.915 1.00 96.50 321 GLY A O 1
ATOM 2508 N N . TRP A 1 322 ? 12.206 3.919 -21.897 1.00 95.69 322 TRP A N 1
ATOM 2509 C CA . TRP A 1 322 ? 11.303 3.909 -20.753 1.00 95.69 322 TRP A CA 1
ATOM 2510 C C . TRP A 1 322 ? 10.754 2.511 -20.483 1.00 95.69 322 TRP A C 1
ATOM 2512 O O . TRP A 1 322 ? 10.707 2.109 -19.325 1.00 95.69 322 TRP A O 1
ATOM 2522 N N . SER A 1 323 ? 10.377 1.755 -21.516 1.00 94.44 323 SER A N 1
ATOM 2523 C CA . SER A 1 323 ? 9.873 0.393 -21.320 1.00 94.44 323 SER A CA 1
ATOM 2524 C C . SER A 1 323 ? 10.956 -0.533 -20.749 1.00 94.44 323 SER A C 1
ATOM 2526 O O . SER A 1 323 ? 10.764 -1.141 -19.698 1.00 94.44 323 SER A O 1
ATOM 2528 N N . TRP A 1 324 ? 12.160 -0.544 -21.329 1.00 97.12 324 TRP A N 1
ATOM 2529 C CA . TRP A 1 324 ? 13.261 -1.383 -20.837 1.00 97.12 324 TRP A CA 1
ATOM 2530 C C . TRP A 1 324 ? 13.847 -0.944 -19.485 1.00 97.12 324 TRP A C 1
ATOM 2532 O O . TRP A 1 324 ? 14.457 -1.760 -18.797 1.00 97.12 324 TRP A O 1
ATOM 2542 N N . ALA A 1 325 ? 13.669 0.318 -19.082 1.00 96.12 325 ALA A N 1
ATOM 2543 C CA . ALA A 1 325 ? 14.102 0.810 -17.775 1.00 96.12 325 ALA A CA 1
ATOM 2544 C C . ALA A 1 325 ? 12.995 0.703 -16.714 1.00 96.12 325 ALA A C 1
ATOM 2546 O O . ALA A 1 325 ? 13.188 0.066 -15.685 1.00 96.12 325 ALA A O 1
ATOM 2547 N N . CYS A 1 326 ? 11.838 1.332 -16.938 1.00 94.88 326 CYS A N 1
ATOM 2548 C CA . CYS A 1 326 ? 10.742 1.399 -15.971 1.00 94.88 326 CYS A CA 1
ATOM 2549 C C . CYS A 1 326 ? 9.949 0.088 -15.908 1.00 94.88 326 CYS A C 1
ATOM 2551 O O . CYS A 1 326 ? 9.799 -0.458 -14.814 1.00 94.88 326 CYS A O 1
ATOM 2553 N N . ASP A 1 327 ? 9.492 -0.454 -17.046 1.00 93.50 327 ASP A N 1
ATOM 2554 C CA . ASP A 1 327 ? 8.667 -1.677 -17.064 1.00 93.50 327 ASP A CA 1
ATOM 2555 C C . ASP A 1 327 ? 9.465 -2.943 -16.714 1.00 93.50 327 ASP A C 1
ATOM 2557 O O . ASP A 1 327 ? 8.862 -3.985 -16.486 1.00 93.50 327 ASP A O 1
ATOM 2561 N N . CYS A 1 328 ? 10.798 -2.859 -16.622 1.00 96.88 328 CYS A N 1
ATOM 2562 C CA . CYS A 1 328 ? 11.668 -3.917 -16.089 1.00 96.88 328 CYS A CA 1
ATOM 2563 C C . CYS A 1 328 ? 12.177 -3.645 -14.655 1.00 96.88 328 CYS A C 1
ATOM 2565 O O . CYS A 1 328 ? 12.760 -4.539 -14.047 1.00 96.88 328 CYS A O 1
ATOM 2567 N N . LEU A 1 329 ? 11.958 -2.441 -14.102 1.00 95.19 329 LEU A N 1
ATOM 2568 C CA . LEU A 1 329 ? 12.235 -2.081 -12.699 1.00 95.19 329 LEU A CA 1
ATOM 2569 C C . LEU A 1 329 ? 10.928 -1.774 -11.958 1.00 95.19 329 LEU A C 1
ATOM 2571 O O . LEU A 1 329 ? 10.021 -2.601 -11.883 1.00 95.19 329 LEU A O 1
ATOM 2575 N N . HIS A 1 330 ? 10.821 -0.575 -11.385 1.00 95.25 330 HIS A N 1
ATOM 2576 C CA . HIS A 1 330 ? 9.769 -0.171 -10.472 1.00 95.25 330 HIS A CA 1
ATOM 2577 C C . HIS A 1 330 ? 8.380 -0.177 -11.117 1.00 95.25 330 HIS A C 1
ATOM 2579 O O . HIS A 1 330 ? 7.397 -0.406 -10.416 1.00 95.25 330 HIS A O 1
ATOM 2585 N N . GLY A 1 331 ? 8.285 -0.010 -12.440 1.00 95.88 331 GLY A N 1
ATOM 2586 C CA . GLY A 1 331 ? 7.054 -0.191 -13.210 1.00 95.88 331 GLY A CA 1
ATOM 2587 C C . GLY A 1 331 ? 6.573 -1.645 -13.249 1.00 95.88 331 GLY A C 1
ATOM 2588 O O . GLY A 1 331 ? 5.367 -1.887 -13.225 1.00 95.88 331 GLY A O 1
ATOM 2589 N N . HIS A 1 332 ? 7.484 -2.621 -13.223 1.00 96.88 332 HIS A N 1
ATOM 2590 C CA . HIS A 1 332 ? 7.125 -4.034 -13.080 1.00 96.88 332 HIS A CA 1
ATOM 2591 C C . HIS A 1 332 ? 6.820 -4.389 -11.628 1.00 96.88 332 HIS A C 1
ATOM 2593 O O . HIS A 1 332 ? 5.796 -5.003 -11.322 1.00 96.88 332 HIS A O 1
ATOM 2599 N N . VAL A 1 333 ? 7.699 -3.961 -10.719 1.00 98.25 333 VAL A N 1
ATOM 2600 C CA . VAL A 1 333 ? 7.584 -4.257 -9.290 1.00 98.25 333 VAL A CA 1
ATOM 2601 C C . VAL A 1 333 ? 6.262 -3.720 -8.748 1.00 98.25 333 VAL A C 1
ATOM 2603 O O . VAL A 1 333 ? 5.559 -4.461 -8.068 1.00 98.25 333 VAL A O 1
ATOM 2606 N N . ARG A 1 334 ? 5.836 -2.501 -9.121 1.00 97.50 334 ARG A N 1
ATOM 2607 C CA . ARG A 1 334 ? 4.519 -1.965 -8.721 1.00 97.50 334 ARG A CA 1
ATOM 2608 C C . ARG A 1 334 ? 3.353 -2.850 -9.179 1.00 97.50 334 ARG A C 1
ATOM 2610 O O . ARG A 1 334 ? 2.420 -3.049 -8.405 1.00 97.50 334 ARG A O 1
ATOM 2617 N N . LYS A 1 335 ? 3.388 -3.414 -10.395 1.00 98.00 335 LYS A N 1
ATOM 2618 C CA . LYS A 1 335 ? 2.320 -4.303 -10.899 1.00 98.00 335 LYS A CA 1
ATOM 2619 C C . LYS A 1 335 ? 2.244 -5.564 -10.044 1.00 98.00 335 LYS A C 1
ATOM 2621 O O . LYS A 1 335 ? 1.171 -5.952 -9.595 1.00 98.00 335 LYS A O 1
ATOM 2626 N N . HIS A 1 336 ? 3.395 -6.155 -9.747 1.00 98.31 336 HIS A N 1
ATOM 2627 C CA . HIS A 1 336 ? 3.490 -7.350 -8.914 1.00 98.31 336 HIS A CA 1
ATOM 2628 C C . HIS A 1 336 ? 3.097 -7.103 -7.454 1.00 98.31 336 HIS A C 1
ATOM 2630 O O . HIS A 1 336 ? 2.352 -7.897 -6.880 1.00 98.31 336 HIS A O 1
ATOM 2636 N N . LEU A 1 337 ? 3.501 -5.971 -6.873 1.00 98.38 337 LEU A N 1
ATOM 2637 C CA . LEU A 1 337 ? 3.037 -5.562 -5.549 1.00 98.38 337 LEU A CA 1
ATOM 2638 C C . LEU A 1 337 ? 1.517 -5.389 -5.517 1.00 98.38 337 LEU A C 1
ATOM 2640 O O . LEU A 1 337 ? 0.898 -5.785 -4.534 1.00 98.38 337 LEU A O 1
ATOM 2644 N N . ALA A 1 338 ? 0.889 -4.897 -6.587 1.00 98.06 338 ALA A N 1
ATOM 2645 C CA . ALA A 1 338 ? -0.567 -4.897 -6.676 1.00 98.06 338 ALA A CA 1
ATOM 2646 C C . ALA A 1 338 ? -1.132 -6.329 -6.696 1.00 98.06 338 ALA A C 1
ATOM 2648 O O . ALA A 1 338 ? -2.067 -6.604 -5.955 1.00 98.06 338 ALA A O 1
ATOM 2649 N N . MET A 1 339 ? -0.546 -7.266 -7.451 1.00 97.62 339 MET A N 1
ATOM 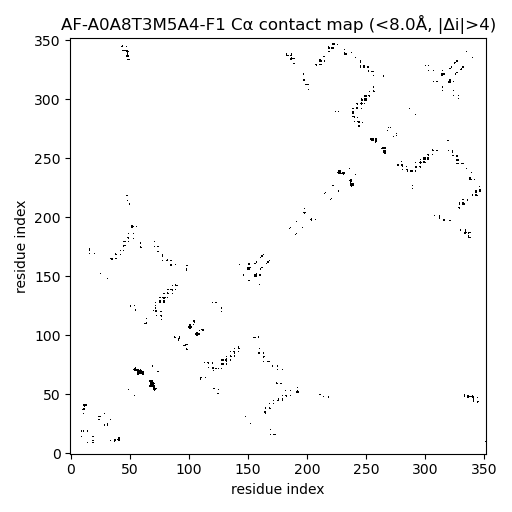2650 C CA . MET A 1 339 ? -1.028 -8.659 -7.506 1.00 97.62 339 MET A CA 1
ATOM 2651 C C . MET A 1 339 ? -0.991 -9.370 -6.146 1.00 97.62 339 MET A C 1
ATOM 2653 O O . MET A 1 339 ? -1.960 -10.032 -5.780 1.00 97.62 339 MET A O 1
ATOM 2657 N N . PHE A 1 340 ? 0.109 -9.251 -5.393 1.00 97.00 340 PHE A N 1
ATOM 2658 C CA . PHE A 1 340 ? 0.325 -10.062 -4.185 1.00 97.00 340 PHE A CA 1
ATOM 2659 C C . PHE A 1 340 ? 0.469 -9.279 -2.876 1.00 97.00 340 PHE A C 1
ATOM 2661 O O . PHE A 1 340 ? 0.554 -9.889 -1.812 1.00 97.00 340 PHE A O 1
ATOM 2668 N N . GLY A 1 341 ? 0.507 -7.947 -2.897 1.00 97.25 341 GLY A N 1
ATOM 2669 C CA . GLY A 1 341 ? 0.808 -7.137 -1.711 1.00 97.25 341 GLY A CA 1
ATOM 2670 C C . GLY A 1 341 ? -0.173 -7.371 -0.567 1.00 97.25 341 GLY A C 1
ATOM 2671 O O . GLY A 1 341 ? 0.243 -7.511 0.584 1.00 97.25 341 GLY A O 1
ATOM 2672 N N . ARG A 1 342 ? -1.467 -7.518 -0.886 1.00 96.25 342 ARG A N 1
ATOM 2673 C CA . ARG A 1 342 ? -2.494 -7.892 0.096 1.00 96.25 342 ARG A CA 1
ATOM 2674 C C . ARG A 1 342 ? -2.235 -9.274 0.688 1.00 96.25 342 ARG A C 1
ATOM 2676 O O . ARG A 1 342 ? -2.347 -9.428 1.896 1.00 96.25 342 ARG A O 1
ATOM 2683 N N . TRP A 1 343 ? -1.860 -10.255 -0.133 1.00 96.62 343 TRP A N 1
ATOM 2684 C CA . TRP A 1 343 ? -1.513 -11.590 0.352 1.00 96.62 343 TRP A CA 1
ATOM 2685 C C . TRP A 1 343 ? -0.312 -11.546 1.308 1.00 96.62 343 TRP A C 1
ATOM 2687 O O . TRP A 1 343 ? -0.378 -12.107 2.400 1.00 96.62 343 TRP A O 1
ATOM 2697 N N . CYS A 1 344 ? 0.739 -10.795 0.961 1.00 97.12 344 CYS A N 1
ATOM 2698 C CA . CYS A 1 344 ? 1.900 -10.611 1.833 1.00 97.12 344 CYS A CA 1
ATOM 2699 C C . CYS A 1 344 ? 1.508 -9.987 3.181 1.00 97.12 344 CYS A C 1
ATOM 2701 O O . CYS A 1 344 ? 1.927 -10.473 4.228 1.00 97.12 344 CYS A O 1
ATOM 2703 N N . ALA A 1 345 ? 0.656 -8.956 3.169 1.00 96.00 345 ALA A N 1
ATOM 2704 C CA . ALA A 1 345 ? 0.212 -8.267 4.382 1.00 96.00 345 ALA A CA 1
ATOM 2705 C C . ALA A 1 345 ? -0.611 -9.148 5.338 1.00 96.00 345 ALA A C 1
ATOM 2707 O O . ALA A 1 345 ? -0.701 -8.837 6.526 1.00 96.00 345 ALA A O 1
ATOM 2708 N N . VAL A 1 346 ? -1.204 -10.239 4.841 1.00 95.50 346 VAL A N 1
ATOM 2709 C CA . VAL A 1 346 ? -2.005 -11.172 5.651 1.00 95.50 346 VAL A CA 1
ATOM 2710 C C . VAL A 1 346 ? -1.291 -12.491 5.955 1.00 95.50 346 VAL A C 1
ATOM 2712 O O . VAL A 1 346 ? -1.853 -13.335 6.653 1.00 95.50 346 VAL A O 1
ATOM 2715 N N . ALA A 1 347 ? -0.058 -12.681 5.473 1.00 93.69 347 ALA A N 1
ATOM 2716 C CA . ALA A 1 347 ? 0.676 -13.945 5.584 1.00 93.69 347 ALA A CA 1
ATOM 2717 C C . ALA A 1 347 ? 0.947 -14.380 7.040 1.00 93.69 347 ALA A C 1
ATOM 2719 O O . ALA A 1 347 ? 1.035 -15.581 7.322 1.00 93.69 347 ALA A O 1
ATOM 2720 N N . ASP A 1 348 ? 1.028 -13.404 7.951 1.00 90.19 348 ASP A N 1
ATOM 2721 C CA . ASP A 1 348 ? 1.275 -13.590 9.388 1.00 90.19 348 ASP A CA 1
ATOM 2722 C C . ASP A 1 348 ? 0.006 -13.520 10.248 1.00 90.19 348 ASP A C 1
ATOM 2724 O O . ASP A 1 348 ? 0.072 -13.592 11.479 1.00 90.19 348 ASP A O 1
ATOM 2728 N N . TRP A 1 349 ? -1.173 -13.382 9.633 1.00 93.50 349 TRP A N 1
ATOM 2729 C CA . TRP A 1 349 ? -2.417 -13.436 10.391 1.00 93.50 349 TRP A CA 1
ATOM 2730 C C . TRP A 1 349 ? -2.581 -14.819 11.040 1.00 93.50 349 TRP A C 1
ATOM 2732 O O . TRP A 1 349 ? -2.362 -15.831 10.368 1.00 93.50 349 TRP A O 1
ATOM 2742 N N . PRO A 1 350 ? -3.041 -14.896 12.305 1.00 89.19 350 PRO A N 1
ATOM 2743 C CA . PRO A 1 350 ? -3.348 -16.171 12.948 1.00 89.19 350 PRO A CA 1
ATOM 2744 C C . PRO A 1 350 ? -4.299 -17.017 12.094 1.00 89.19 350 PRO A C 1
ATOM 2746 O O . PRO A 1 350 ? -5.181 -16.462 11.428 1.00 89.19 350 PRO A O 1
ATOM 2749 N N . GLU A 1 351 ? -4.124 -18.339 12.104 1.00 84.69 351 GLU A N 1
ATOM 2750 C CA . GLU A 1 351 ? -5.082 -19.268 11.493 1.00 84.69 351 GLU A CA 1
ATOM 2751 C C . GLU A 1 351 ? -6.456 -19.133 12.174 1.00 84.69 351 GLU A C 1
ATOM 2753 O O . GLU A 1 351 ? -6.532 -18.848 13.372 1.00 84.69 351 GLU A O 1
ATOM 2758 N N . SER A 1 352 ? -7.525 -19.262 11.380 1.00 73.00 352 SER A N 1
ATOM 2759 C CA . SER A 1 352 ? -8.923 -19.076 11.803 1.00 73.00 352 SER A CA 1
ATOM 2760 C C . SER A 1 352 ? -9.465 -20.218 12.648 1.00 73.00 352 SER A C 1
ATOM 2762 O O . SER A 1 352 ? -9.181 -21.377 12.262 1.00 73.00 352 SER A O 1
#

Radius of gyration: 23.85 Å; Cα contacts (8 Å, |Δi|>4): 398; chains: 1; bounding box: 54×53×66 Å

pLDDT: mean 94.18, std 8.36, range [35.31, 98.88]

Secondary structure (DSSP, 8-state):
-----------TTTS-HHHHHTS-TT-TTS-HHHHHHHHHHHHHHHTTT--HHHHT-EEEE--TTSSSPEEHHHHHHHHHHHHHHHHHHHHHHHHHS----GGGTGGG-HHHHHHHHHGGGGTS-HHHHHHHHHHHHHHHHHHHTTS-HHHHHSHHHHHHHHIIIIIHHHHHHHHHHHHHHHHHHHHHTT--SSS----SSHHHHHHHHHHHHHHHHHHTTTS-GGGGGTS-SBTTB-HHHHHHHHHHHHHHHHHHHHHHHHHSSPPPPPTT-HHHHHHHHHHHHTT--HHHHHHHHHHHHHHHHHHHTTS-HHHHHSHHHHHHHHTTTHHHHHHHHHHHHHHHHHTTSPP-

Nearest PDB structures (foldseek):
  2nsf-assembly1_A  TM=6.603E-01  e=3.701E-01  Corynebacterium glutamicum
  5cog-assembly1_A  TM=7.658E-01  e=9.931E-01  Saccharomyces cerevisiae
  5com-assembly2_B  TM=7.770E-01  e=1.231E+00  Clostridioides difficile 630
  2nsg-assembly1_A  TM=5.071E-01  e=4.587E-01  Corynebacterium glutamicum
  6h2f-assembly1_A  TM=1.431E-01  e=2.665E+00  Aeromonas hydrophila subsp. hydrophila AL09-71

Foldseek 3Di:
DPPPPPPPPDQLQDDDLVVVVPDPCLDPPHDVVSQLVRLVLNLVLLQFLAAQLQQLDADLADQPVRDTHDGNLQLLLLLLVLLQVLLVQLQVCVVPVDHDDCCVQVVVPVSVSSVVVRVVSNPDTPVRSVVSSVVSVVSNVVSCVVDDSVRCSDPRNVVRNVCSRPVSSSVSCVRRNVSSLVSLVCLLVLNPSDDDQQAPDLVRVVVLQVRLVVSCCVQPVPFDQVQQLDDDLDVPDGVLLLLLLLLVLLQVLLVQLVCCVVPVDGDDADPVHPVVVSVVSSVVCVVDGSVRSVVSSVVSQVSLSVSLVPDDSVQCRPPRNVCSNQVSGSSVSSSVSSSCRSVSSCSPPDDD

Mean predicted aligned error: 4.21 Å